Protein 7RM7 (pdb70)

Foldseek 3Di:
DDPDDDDPDDDDDDQFDQKAFQVLVLQLLQLLLVLLVVCLQVLLCQAPPPHNPSPLSVQQNVLSVQLNVQLVVDTDRANLVSLVSSLVSNCVPRDDPLSNLVSQLSVQLSVLCNPGRIDWLQNNLVSLVSSLVRSVVVDPDDFALELSQLSNQLSVQSNVVSVPDRTNLVSLVRSLVRSVVSQVCSCVRPVVCVVVVHTYSSSVSVSSSSVSSNCSSSVHHD

InterPro domains:
  IPR004007 DhaL domain [PF02734] (35-199)
  IPR004007 DhaL domain [PS51480] (8-200)
  IPR004007 DhaL domain [SM01120] (35-200)
  IPR019986 Protein YloV-like [TIGR03599] (10-548)
  IPR033470 Fatty acid kinase subunit A-like, C-terminal [PF13684] (334-548)
  IPR033470 Fatty acid kinase subunit A-like, C-terminal [SM01121] (236-548)
  IPR036117 DhaL domain superfamily [G3DSA:1.25.40.340] (3-204)
  IPR036117 DhaL domain superfamily [SSF101473] (3-201)
  IPR048394 Fatty acid kinase subunit A-like, middle domain [PF21645] (237-315)
  IPR050270 DegV domain-containing [PTHR33434] (2-548)

Solvent-accessible surface area: 10662 Å² total; per-residue (Å²): 154,174,140,152,144,95,81,78,140,118,120,197,75,110,111,87,36,34,132,0,58,0,94,27,2,0,25,0,0,25,12,0,1,53,23,0,46,96,39,9,121,83,0,20,84,27,11,21,80,82,87,99,84,42,41,7,0,58,21,0,29,74,0,0,40,28,0,52,94,64,0,75,123,74,89,38,147,44,0,0,84,0,0,97,28,0,14,120,2,0,65,152,17,34,131,36,99,13,0,68,23,0,1,27,9,4,104,5,2,4,128,48,0,66,104,56,41,66,4,73,5,99,33,0,1,75,0,10,77,25,1,12,93,25,0,49,166,49,40,186,177,56,54,59,0,16,7,3,5,0,2,75,57,2,3,91,9,0,56,98,50,2,116,121,9,109,21,0,6,76,0,0,67,62,0,24,80,67,0,50,91,8,4,112,65,0,22,93,91,17,65,43,1,124,139,87,63,28,37,9,5,6,0,50,0,0,3,2,0,6,63,0,0,23,70,3,4,60,67,75,133,63

CATH classification: 1.25.40.340

B-factor: mean 16.34, std 15.44, range [6.56, 149.8]

Organism: Staphylococcus aureus (strain NCTC 8325 / PS 47) (NCBI:txid93061)

Nearest PDB structures (foldseek):
  7snb-assembly1_A  TM=1.004E+00  e=1.177E-32  Staphylococcus aureus
  8vip-assembly1_A  TM=1.004E+00  e=2.663E-30  Staphylococcus aureus subsp. aureus NCTC 8325
  7w7h-assembly1_B  TM=9.693E-01  e=3.334E-20  Streptococcus suis 05ZYH33
  7w7h-assembly1_A  TM=9.676E-01  e=4.693E-20  Streptococcus suis 05ZYH33
  7ed9-assembly2_B  TM=9.727E-01  e=8.617E-16  Thermus thermophilus HB8

Radius of gyration: 17.57 Å; Cα contacts (8 Å, |Δi|>4): 483; chains: 1; bounding box: 51×31×60 Å

Structure (mmCIF, N/CA/C/O backbone):
data_7RM7
#
_entry.id   7RM7
#
_cell.length_a   42.665
_cell.length_b   57.399
_cell.length_c   81.195
_cell.angle_alpha   90.000
_cell.angle_beta   90.000
_cell.angle_gamma   90.000
#
_symmetry.space_group_name_H-M   'P 21 21 21'
#
loop_
_entity.id
_entity.type
_entity.pdbx_description
1 polymer 'Fatty Acid Kinase A'
2 non-polymer GLYCEROL
3 non-polymer "ADENOSINE-5'-DIPHOSPHATE"
4 non-polymer 'MAGNESIUM ION'
5 water water
#
loop_
_atom_site.group_PDB
_atom_site.id
_atom_site.type_symbol
_atom_site.label_atom_id
_atom_site.label_alt_id
_atom_site.label_comp_id
_atom_site.label_asym_id
_atom_site.label_entity_id
_atom_site.label_seq_id
_atom_site.pdbx_PDB_ins_code
_atom_site.Cartn_x
_atom_site.Cartn_y
_atom_site.Cartn_z
_atom_site.occupancy
_atom_site.B_iso_or_equiv
_atom_site.auth_seq_id
_atom_site.auth_comp_id
_atom_site.auth_asym_id
_atom_site.auth_atom_id
_atom_site.pdbx_PDB_model_num
ATOM 1 N N . HIS A 1 6 ? 47.013 11.172 -36.841 1.000 81.024 -14 HIS A N 1
ATOM 2 C CA . HIS A 1 6 ? 46.048 10.594 -35.861 1.000 66.285 -14 HIS A CA 1
ATOM 3 C C . HIS A 1 6 ? 45.799 9.128 -36.220 1.000 57.059 -14 HIS A C 1
ATOM 4 O O . HIS A 1 6 ? 46.442 8.231 -35.657 1.000 41.636 -14 HIS A O 1
ATOM 10 N N . HIS A 1 7 ? 44.924 8.918 -37.212 1.000 44.122 -13 HIS A N 1
ATOM 11 C CA . HIS A 1 7 ? 44.260 7.648 -37.466 1.000 37.848 -13 HIS A CA 1
ATOM 12 C C . HIS A 1 7 ? 44.121 7.419 -38.979 1.000 36.183 -13 HIS A C 1
ATOM 13 O O . HIS A 1 7 ? 44.325 8.342 -39.768 1.000 29.740 -13 HIS A O 1
ATOM 28 N N . HIS A 1 8 ? 43.741 6.181 -39.393 1.000 28.380 -12 HIS A N 1
ATOM 29 C CA . HIS A 1 8 ? 43.155 5.931 -40.703 1.000 28.551 -12 HIS A CA 1
ATOM 30 C C . HIS A 1 8 ? 41.897 6.799 -40.906 1.000 33.634 -12 HIS A C 1
ATOM 31 O O . HIS A 1 8 ? 41.000 6.811 -40.044 1.000 29.772 -12 HIS A O 1
ATOM 46 N N . HIS A 1 9 ? 41.811 7.505 -42.040 1.000 34.322 -11 HIS A N 1
ATOM 47 C CA . HIS A 1 9 ? 40.578 8.161 -42.446 1.000 34.079 -11 HIS A CA 1
ATOM 48 C C . HIS A 1 9 ? 39.539 7.126 -42.891 1.000 50.912 -11 HIS A C 1
ATOM 49 O O . HIS A 1 9 ? 39.727 6.467 -43.918 1.000 42.341 -11 HIS A O 1
ATOM 64 N N . HIS A 1 10 ? 38.418 7.044 -42.152 1.000 32.191 -10 HIS A N 1
ATOM 65 C CA . HIS A 1 10 ? 37.402 6.013 -42.405 1.000 35.599 -10 HIS A CA 1
ATOM 66 C C . HIS A 1 10 ? 36.444 6.447 -43.505 1.000 38.873 -10 HIS A C 1
ATOM 67 O O . HIS A 1 10 ? 35.935 7.583 -43.505 1.000 42.027 -10 HIS A O 1
ATOM 82 N N . SER A 1 11 ? 36.159 5.514 -44.430 1.000 34.256 -9 SER A N 1
ATOM 83 C CA . SER A 1 11 ? 35.338 5.833 -45.596 1.000 29.877 -9 SER A CA 1
ATOM 84 C C . SER A 1 11 ? 34.496 4.635 -46.028 1.000 31.148 -9 SER A C 1
ATOM 85 O O . SER A 1 11 ? 33.821 4.667 -47.045 1.000 36.881 -9 SER A O 1
ATOM 93 N N . SER A 1 12 ? 34.506 3.564 -45.246 1.000 26.611 -8 SER A N 1
ATOM 94 C CA . SER A 1 12 ? 33.790 2.355 -45.632 1.000 28.333 -8 SER A CA 1
ATOM 95 C C . SER A 1 12 ? 32.299 2.605 -45.731 1.000 37.310 -8 SER A C 1
ATOM 96 O O . SER A 1 12 ? 31.747 3.256 -44.841 1.000 35.412 -8 SER A O 1
ATOM 104 N N . GLY A 1 13 ? 31.680 2.038 -46.786 1.000 37.274 -7 GLY A N 1
ATOM 105 C CA . GLY A 1 13 ? 30.248 2.122 -46.974 1.000 39.009 -7 GLY A CA 1
ATOM 106 C C . GLY A 1 13 ? 29.482 1.118 -46.109 1.000 40.809 -7 GLY A C 1
ATOM 107 O O . GLY A 1 13 ? 28.235 1.120 -46.165 1.000 52.235 -7 GLY A O 1
ATOM 111 N N . LEU A 1 14 ? 30.194 0.236 -45.360 1.000 33.488 -6 LEU A N 1
ATOM 112 C CA . LEU A 1 14 ? 29.465 -0.735 -44.552 1.000 25.174 -6 LEU A CA 1
ATOM 113 C C . LEU A 1 14 ? 28.987 -0.102 -43.252 1.000 26.532 -6 LEU A C 1
ATOM 114 O O . LEU A 1 14 ? 29.699 0.681 -42.634 1.000 32.864 -6 LEU A O 1
ATOM 130 N N . VAL A 1 15 ? 27.797 -0.536 -42.816 1.000 27.274 -5 VAL A N 1
ATOM 131 C CA . VAL A 1 15 ? 27.154 -0.088 -41.606 1.000 28.035 -5 VAL A CA 1
ATOM 132 C C . VAL A 1 15 ? 27.374 -1.143 -40.522 1.000 38.262 -5 VAL A C 1
ATOM 133 O O . VAL A 1 15 ? 27.129 -2.326 -40.781 1.000 30.610 -5 VAL A O 1
ATOM 146 N N . PRO A 1 16 ? 27.806 -0.780 -39.288 1.000 29.425 -4 PRO A N 1
ATOM 147 C CA . PRO A 1 16 ? 28.017 -1.804 -38.252 1.000 35.934 -4 PRO A CA 1
ATOM 148 C C . PRO A 1 16 ? 26.813 -2.719 -38.005 1.000 40.665 -4 PRO A C 1
ATOM 149 O O . PRO A 1 16 ? 25.699 -2.265 -38.186 1.000 31.895 -4 PRO A O 1
ATOM 160 N N . ARG A 1 17 ? 27.066 -3.988 -37.615 1.000 39.886 -3 ARG A N 1
ATOM 161 C CA . ARG A 1 17 ? 26.053 -5.011 -37.411 1.000 42.427 -3 ARG A CA 1
ATOM 162 C C . ARG A 1 17 ? 25.677 -5.095 -35.931 1.000 44.083 -3 ARG A C 1
ATOM 163 O O . ARG A 1 17 ? 26.185 -4.336 -35.091 1.000 44.353 -3 ARG A O 1
ATOM 184 N N . GLY A 1 18 ? 24.750 -6.026 -35.637 1.000 36.479 -2 GLY A N 1
ATOM 185 C CA . GLY A 1 18 ? 24.311 -6.283 -34.275 1.000 65.571 -2 GLY A CA 1
ATOM 186 C C . GLY A 1 18 ? 22.936 -5.737 -33.910 1.000 86.575 -2 GLY A C 1
ATOM 187 O O . GLY A 1 18 ? 22.516 -4.660 -34.346 1.000 80.104 -2 GLY A O 1
ATOM 191 N N . SER A 1 19 ? 22.289 -6.491 -33.014 1.000 92.330 -1 SER A N 1
ATOM 192 C CA . SER A 1 19 ? 20.912 -6.243 -32.642 1.000 64.344 -1 SER A CA 1
ATOM 193 C C . SER A 1 19 ? 20.728 -5.782 -31.205 1.000 90.825 -1 SER A C 1
ATOM 194 O O . SER A 1 19 ? 19.600 -5.446 -30.928 1.000 26.286 -1 SER A O 1
ATOM 202 N N . HIS A 1 20 ? 21.682 -6.022 -30.300 1.000 61.476 0 HIS A N 1
ATOM 203 C CA . HIS A 1 20 ? 21.409 -5.790 -28.886 1.000 89.495 0 HIS A CA 1
ATOM 204 C C . HIS A 1 20 ? 21.842 -4.351 -28.568 1.000 84.727 0 HIS A C 1
ATOM 205 O O . HIS A 1 20 ? 22.739 -4.182 -27.729 1.000 112.650 0 HIS A O 1
ATOM 220 N N . MET A 1 21 ? 21.211 -3.320 -29.247 1.000 112.560 1 MET A N 1
ATOM 221 C CA . MET A 1 21 ? 21.455 -1.906 -28.903 1.000 97.924 1 MET A CA 1
ATOM 222 C C . MET A 1 21 ? 20.186 -1.082 -29.094 1.000 29.863 1 MET A C 1
ATOM 223 O O . MET A 1 21 ? 19.366 -1.432 -29.934 1.000 28.973 1 MET A O 1
ATOM 237 N N . ILE A 1 22 ? 20.006 -0.016 -28.283 1.000 12.452 2 ILE A N 1
ATOM 238 C CA . ILE A 1 22 ? 18.837 0.812 -28.327 1.000 11.522 2 ILE A CA 1
ATOM 239 C C . ILE A 1 22 ? 19.318 2.238 -28.547 1.000 10.772 2 ILE A C 1
ATOM 240 O O . ILE A 1 22 ? 19.961 2.784 -27.690 1.000 12.671 2 ILE A O 1
ATOM 256 N N A SER A 1 23 ? 18.956 2.807 -29.703 0.530 11.150 3 SER A N 1
ATOM 257 N N B SER A 1 23 ? 18.977 2.878 -29.665 0.470 11.824 3 SER A N 1
ATOM 258 C CA A SER A 1 23 ? 19.274 4.200 -30.060 0.530 12.608 3 SER A CA 1
ATOM 259 C CA B SER A 1 23 ? 19.360 4.291 -29.804 0.470 12.098 3 SER A CA 1
ATOM 260 C C A SER A 1 23 ? 18.202 5.179 -29.590 0.530 10.601 3 SER A C 1
ATOM 261 C C B SER A 1 23 ? 18.183 5.254 -29.639 0.470 11.790 3 SER A C 1
ATOM 262 O O A SER A 1 23 ? 18.537 6.283 -29.161 0.530 13.653 3 SER A O 1
ATOM 263 O O B SER A 1 23 ? 18.405 6.452 -29.464 0.470 12.266 3 SER A O 1
ATOM 276 N N . LYS A 1 24 ? 16.938 4.765 -29.693 1.000 10.956 4 LYS A N 1
ATOM 277 C CA . LYS A 1 24 ? 15.784 5.601 -29.431 1.000 12.882 4 LYS A CA 1
ATOM 278 C C . LYS A 1 24 ? 14.781 4.805 -28.585 1.000 10.172 4 LYS A C 1
ATOM 279 O O . LYS A 1 24 ? 14.577 3.626 -28.822 1.000 10.925 4 LYS A O 1
ATOM 298 N N . ILE A 1 25 ? 14.133 5.516 -27.683 1.000 9.236 5 ILE A N 1
ATOM 299 C CA . ILE A 1 25 ? 13.086 4.986 -26.801 1.000 8.636 5 ILE A CA 1
ATOM 300 C C . ILE A 1 25 ? 11.773 5.655 -27.129 1.000 7.943 5 ILE A C 1
ATOM 301 O O . ILE A 1 25 ? 11.623 6.828 -26.878 1.000 9.000 5 ILE A O 1
ATOM 317 N N . ASN A 1 26 ? 10.845 4.864 -27.703 1.000 7.870 6 ASN A N 1
ATOM 318 C CA . ASN A 1 26 ? 9.500 5.367 -27.959 1.000 9.346 6 ASN A CA 1
ATOM 319 C C . ASN A 1 26 ? 8.600 5.121 -26.742 1.000 9.994 6 ASN A C 1
ATOM 320 O O . ASN A 1 26 ? 9.058 4.629 -25.670 1.000 8.988 6 ASN A O 1
ATOM 331 N N . GLY A 1 27 ? 7.331 5.473 -26.885 1.000 9.026 7 GLY A N 1
ATOM 332 C CA . GLY A 1 27 ? 6.432 5.371 -25.754 1.000 7.859 7 GLY A CA 1
ATOM 333 C C . GLY A 1 27 ? 6.212 3.951 -25.326 1.000 9.983 7 GLY A C 1
ATOM 334 O O . GLY A 1 27 ? 5.970 3.694 -24.092 1.000 10.441 7 GLY A O 1
ATOM 338 N N . LYS A 1 28 ? 6.229 2.955 -26.245 1.000 8.227 8 LYS A N 1
ATOM 339 C CA . LYS A 1 28 ? 6.023 1.581 -25.806 1.000 7.744 8 LYS A CA 1
ATOM 340 C C . LYS A 1 28 ? 7.267 1.020 -25.112 1.000 8.243 8 LYS A C 1
ATOM 341 O O . LYS A 1 28 ? 7.115 0.244 -24.110 1.000 8.497 8 LYS A O 1
ATOM 360 N N . LEU A 1 29 ? 8.459 1.413 -25.529 1.000 9.643 9 LEU A N 1
ATOM 361 C CA . LEU A 1 29 ? 9.641 0.953 -24.763 1.000 8.690 9 LEU A CA 1
ATOM 362 C C . LEU A 1 29 ? 9.609 1.634 -23.388 1.000 15.777 9 LEU A C 1
ATOM 363 O O . LEU A 1 29 ? 9.962 0.899 -22.372 1.000 9.037 9 LEU A O 1
ATOM 379 N N . PHE A 1 30 ? 9.279 2.902 -23.299 1.000 13.440 10 PHE A N 1
ATOM 380 C CA . PHE A 1 30 ? 9.201 3.488 -21.946 1.000 10.118 10 PHE A CA 1
ATOM 381 C C . PHE A 1 30 ? 8.118 2.764 -21.127 1.000 7.850 10 PHE A C 1
ATOM 382 O O . PHE A 1 30 ? 8.365 2.490 -19.901 1.000 8.675 10 PHE A O 1
ATOM 399 N N . ALA A 1 31 ? 6.955 2.471 -21.680 1.000 7.529 11 ALA A N 1
ATOM 400 C CA . ALA A 1 31 ? 5.955 1.712 -20.970 1.000 6.863 11 ALA A CA 1
ATOM 401 C C . ALA A 1 31 ? 6.539 0.396 -20.478 1.000 8.082 11 ALA A C 1
ATOM 402 O O . ALA A 1 31 ? 6.286 -0.012 -19.308 1.000 8.103 11 ALA A O 1
ATOM 409 N N . ASP A 1 32 ? 7.290 -0.320 -21.331 1.000 7.965 12 ASP A N 1
ATOM 410 C CA . ASP A 1 32 ? 7.859 -1.576 -20.906 1.000 8.403 12 ASP A CA 1
ATOM 411 C C . ASP A 1 32 ? 8.865 -1.362 -19.725 1.000 11.058 12 ASP A C 1
ATOM 412 O O . ASP A 1 32 ? 8.888 -2.192 -18.788 1.000 7.554 12 ASP A O 1
ATOM 421 N N . MET A 1 33 ? 9.648 -0.313 -19.808 1.000 12.717 13 MET A N 1
ATOM 422 C CA . MET A 1 33 ? 10.528 0.016 -18.670 1.000 13.067 13 MET A CA 1
ATOM 423 C C . MET A 1 33 ? 9.736 0.215 -17.382 1.000 12.831 13 MET A C 1
ATOM 424 O O . MET A 1 33 ? 10.121 -0.316 -16.295 1.000 9.372 13 MET A O 1
ATOM 438 N N . ILE A 1 34 ? 8.651 0.969 -17.457 1.000 10.398 14 ILE A N 1
ATOM 439 C CA . ILE A 1 34 ? 7.782 1.205 -16.285 1.000 9.198 14 ILE A CA 1
ATOM 440 C C . ILE A 1 34 ? 7.234 -0.112 -15.771 1.000 8.075 14 ILE A C 1
ATOM 441 O O . ILE A 1 34 ? 7.220 -0.347 -14.532 1.000 8.370 14 ILE A O 1
ATOM 457 N N . ILE A 1 35 ? 6.716 -0.928 -16.671 1.000 7.404 15 ILE A N 1
ATOM 458 C CA . ILE A 1 35 ? 6.079 -2.171 -16.259 1.000 7.808 15 ILE A CA 1
ATOM 459 C C . ILE A 1 35 ? 7.067 -3.128 -15.605 1.000 7.548 15 ILE A C 1
ATOM 460 O O . ILE A 1 35 ? 6.799 -3.708 -14.537 1.000 8.145 15 ILE A O 1
ATOM 476 N N . GLN A 1 36 ? 8.221 -3.301 -16.228 1.000 7.512 16 GLN A N 1
ATOM 477 C CA . GLN A 1 36 ? 9.233 -4.192 -15.679 1.000 8.387 16 GLN A CA 1
ATOM 478 C C . GLN A 1 36 ? 9.868 -3.622 -14.393 1.000 7.907 16 GLN A C 1
ATOM 479 O O . GLN A 1 36 ? 10.167 -4.372 -13.454 1.000 8.293 16 GLN A O 1
ATOM 493 N N . GLY A 1 37 ? 10.092 -2.334 -14.346 1.000 7.411 17 GLY A N 1
ATOM 494 C CA . GLY A 1 37 ? 10.522 -1.693 -13.119 1.000 7.711 17 GLY A CA 1
ATOM 495 C C . GLY A 1 37 ? 9.538 -1.900 -11.990 1.000 7.383 17 GLY A C 1
ATOM 496 O O . GLY A 1 37 ? 9.938 -2.183 -10.849 1.000 7.888 17 GLY A O 1
ATOM 500 N N . ALA A 1 38 ? 8.254 -1.703 -12.298 1.000 7.587 18 ALA A N 1
ATOM 501 C CA . ALA A 1 38 ? 7.226 -1.936 -11.304 1.000 8.012 18 ALA A CA 1
ATOM 502 C C . ALA A 1 38 ? 7.238 -3.375 -10.804 1.000 7.738 18 ALA A C 1
ATOM 503 O O . ALA A 1 38 ? 7.102 -3.636 -9.595 1.000 8.476 18 ALA A O 1
ATOM 510 N N . GLN A 1 39 ? 7.356 -4.335 -11.725 1.000 8.457 19 GLN A N 1
ATOM 511 C CA . GLN A 1 39 ? 7.297 -5.727 -11.332 1.000 8.917 19 GLN A CA 1
ATOM 512 C C . GLN A 1 39 ? 8.501 -6.108 -10.471 1.000 8.877 19 GLN A C 1
ATOM 513 O O . GLN A 1 39 ? 8.367 -6.806 -9.486 1.000 9.232 19 GLN A O 1
ATOM 527 N N . ASN A 1 40 ? 9.682 -5.582 -10.861 1.000 8.579 20 ASN A N 1
ATOM 528 C CA . ASN A 1 40 ? 10.885 -5.898 -10.079 1.000 9.095 20 ASN A CA 1
ATOM 529 C C . ASN A 1 40 ? 10.781 -5.331 -8.651 1.000 9.064 20 ASN A C 1
ATOM 530 O O . ASN A 1 40 ? 11.145 -5.963 -7.662 1.000 9.850 20 ASN A O 1
ATOM 541 N N . LEU A 1 41 ? 10.247 -4.103 -8.530 1.000 8.139 21 LEU A N 1
ATOM 542 C CA . LEU A 1 41 ? 10.000 -3.505 -7.223 1.000 8.128 21 LEU A CA 1
ATOM 543 C C . LEU A 1 41 ? 9.004 -4.339 -6.436 1.000 8.218 21 LEU A C 1
ATOM 544 O O . LEU A 1 41 ? 9.238 -4.624 -5.258 1.000 9.463 21 LEU A O 1
ATOM 560 N N A SER A 1 42 ? 7.910 -4.747 -7.052 0.650 9.066 22 SER A N 1
ATOM 561 N N B SER A 1 42 ? 7.845 -4.642 -7.022 0.350 10.430 22 SER A N 1
ATOM 562 C CA A SER A 1 42 ? 6.895 -5.508 -6.342 0.650 9.818 22 SER A CA 1
ATOM 563 C CA B SER A 1 42 ? 6.866 -5.523 -6.396 0.350 11.267 22 SER A CA 1
ATOM 564 C C A SER A 1 42 ? 7.465 -6.825 -5.805 0.650 9.597 22 SER A C 1
ATOM 565 C C B SER A 1 42 ? 7.550 -6.743 -5.778 0.350 11.562 22 SER A C 1
ATOM 566 O O A SER A 1 42 ? 7.201 -7.269 -4.681 0.650 10.329 22 SER A O 1
ATOM 567 O O B SER A 1 42 ? 7.425 -7.025 -4.588 0.350 11.256 22 SER A O 1
ATOM 582 N N . AS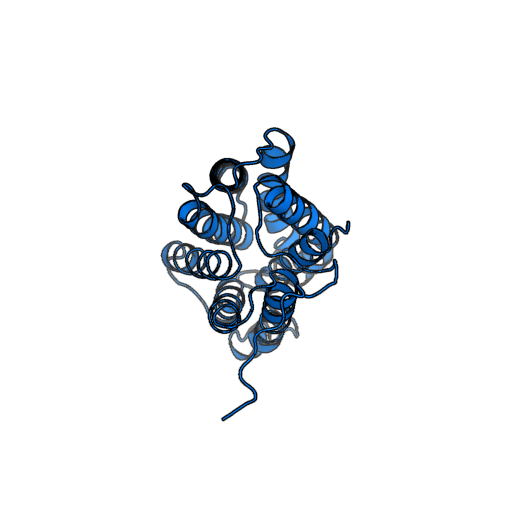N A 1 43 ? 8.344 -7.446 -6.593 1.000 10.186 23 ASN A N 1
ATOM 583 C CA . ASN A 1 43 ? 8.987 -8.687 -6.169 1.000 11.315 23 ASN A CA 1
ATOM 584 C C . ASN A 1 43 ? 9.945 -8.496 -5.008 1.000 11.989 23 ASN A C 1
ATOM 585 O O . ASN A 1 43 ? 10.186 -9.456 -4.279 1.000 15.868 23 ASN A O 1
ATOM 596 N N . ASN A 1 44 ? 10.400 -7.285 -4.770 1.000 10.134 24 ASN A N 1
ATOM 597 C CA . ASN A 1 44 ? 11.351 -6.955 -3.719 1.000 10.449 24 ASN A CA 1
ATOM 598 C C . ASN A 1 44 ? 10.729 -6.132 -2.600 1.000 9.936 24 ASN A C 1
ATOM 599 O O . ASN A 1 44 ? 11.446 -5.690 -1.706 1.000 10.982 24 ASN A O 1
ATOM 610 N N . ALA A 1 45 ? 9.402 -5.966 -2.582 1.000 9.669 25 ALA A N 1
ATOM 611 C CA . ALA A 1 45 ? 8.802 -5.026 -1.648 1.000 10.644 25 ALA A CA 1
ATOM 612 C C . ALA A 1 45 ? 9.012 -5.489 -0.214 1.000 9.846 25 ALA A C 1
ATOM 613 O O . ALA A 1 45 ? 9.181 -4.658 0.646 1.000 10.195 25 ALA A O 1
ATOM 620 N N . ASP A 1 46 ? 8.862 -6.769 0.053 1.000 10.764 26 ASP A N 1
ATOM 621 C CA . ASP A 1 46 ? 9.004 -7.207 1.448 1.000 11.042 26 ASP A CA 1
ATOM 622 C C . ASP A 1 46 ? 10.413 -6.970 1.987 1.000 10.358 26 ASP A C 1
ATOM 623 O O . ASP A 1 46 ? 10.616 -6.581 3.138 1.000 11.137 26 ASP A O 1
ATOM 632 N N . LEU A 1 47 ? 11.389 -7.221 1.142 1.000 10.072 27 LEU A N 1
ATOM 633 C CA . LEU A 1 47 ? 12.750 -6.898 1.533 1.000 11.506 27 LEU A CA 1
ATOM 634 C C . LEU A 1 47 ? 12.925 -5.401 1.794 1.000 10.683 27 LEU A C 1
ATOM 635 O O . LEU A 1 47 ? 13.530 -5.003 2.820 1.000 11.599 27 LEU A O 1
ATOM 651 N N . VAL A 1 48 ? 12.459 -4.584 0.846 1.000 9.402 28 VAL A N 1
ATOM 652 C CA . VAL A 1 48 ? 12.652 -3.160 1.021 1.000 9.886 28 VAL A CA 1
ATOM 653 C C . VAL A 1 48 ? 11.922 -2.663 2.271 1.000 10.013 28 VAL A C 1
ATOM 654 O O . VAL A 1 48 ? 12.435 -1.805 3.004 1.000 10.754 28 VAL A O 1
ATOM 667 N N . ASP A 1 49 ? 10.742 -3.209 2.597 1.000 10.034 29 ASP A N 1
ATOM 668 C CA . ASP A 1 49 ? 10.066 -2.894 3.852 1.000 10.721 29 ASP A CA 1
ATOM 669 C C . ASP A 1 49 ? 10.939 -3.193 5.069 1.000 9.942 29 ASP A C 1
ATOM 670 O O . ASP A 1 49 ? 11.045 -2.396 5.986 1.000 11.098 29 ASP A O 1
ATOM 679 N N . SER A 1 50 ? 11.560 -4.370 5.041 1.000 10.292 30 SER A N 1
ATOM 680 C CA . SER A 1 50 ? 12.297 -4.814 6.229 1.000 11.053 30 SER A CA 1
ATOM 681 C C . SER A 1 50 ? 13.557 -3.961 6.466 1.000 9.702 30 SER A C 1
ATOM 682 O O . SER A 1 50 ? 14.033 -3.880 7.611 1.000 10.869 30 SER A O 1
ATOM 690 N N . LEU A 1 51 ? 14.114 -3.355 5.413 1.000 8.763 31 LEU A N 1
ATOM 691 C CA . LEU A 1 51 ? 15.291 -2.515 5.501 1.000 8.524 31 LEU A CA 1
ATOM 692 C C . LEU A 1 51 ? 14.968 -1.171 6.139 1.000 8.847 31 LEU A C 1
ATOM 693 O O . LEU A 1 51 ? 15.894 -0.468 6.534 1.000 7.756 31 LEU A O 1
ATOM 709 N N . ASN A 1 52 ? 13.712 -0.774 6.192 1.000 8.823 32 ASN A N 1
ATOM 710 C CA . ASN A 1 52 ? 13.376 0.596 6.550 1.000 9.074 32 ASN A CA 1
ATOM 711 C C . ASN A 1 52 ? 13.777 0.884 7.985 1.000 9.343 32 ASN A C 1
ATOM 712 O O . ASN A 1 52 ? 13.305 0.206 8.929 1.000 10.047 32 ASN A O 1
ATOM 723 N N . VAL A 1 53 ? 14.587 1.907 8.187 1.000 10.314 33 VAL A N 1
ATOM 724 C CA . VAL A 1 53 ? 14.933 2.394 9.535 1.000 13.624 33 VAL A CA 1
ATOM 725 C C . VAL A 1 53 ? 14.800 3.898 9.626 1.000 13.740 33 VAL A C 1
ATOM 726 O O . VAL A 1 53 ? 14.658 4.403 10.791 1.000 15.362 33 VAL A O 1
ATOM 739 N N . TYR A 1 54 ? 14.804 4.669 8.520 1.000 10.426 34 TYR A N 1
ATOM 740 C CA . TYR A 1 54 ? 14.817 6.134 8.565 1.000 8.605 34 TYR A CA 1
ATOM 741 C C . TYR A 1 54 ? 13.624 6.653 7.781 1.000 8.875 34 TYR A C 1
ATOM 742 O O . TYR A 1 54 ? 13.389 6.182 6.637 1.000 9.909 34 TYR A O 1
ATOM 760 N N . PRO A 1 55 ? 12.893 7.654 8.275 1.000 8.278 35 PRO A N 1
ATOM 761 C CA . PRO A 1 55 ? 13.120 8.294 9.566 1.000 8.846 35 PRO A CA 1
ATOM 762 C C . PRO A 1 55 ? 12.656 7.465 10.757 1.000 9.009 35 PRO A C 1
ATOM 763 O O . PRO A 1 55 ? 13.041 7.821 11.886 1.000 12.062 35 PRO A O 1
ATOM 774 N N A VAL A 1 56 ? 11.728 6.522 10.553 0.510 9.944 36 VAL A N 1
ATOM 775 N N B VAL A 1 56 ? 11.833 6.458 10.526 0.490 9.001 36 VAL A N 1
ATOM 776 C CA A VAL A 1 56 ? 11.185 5.607 11.549 0.510 9.869 36 VAL A CA 1
ATOM 777 C CA B VAL A 1 56 ? 11.339 5.568 11.547 0.490 9.168 36 VAL A CA 1
ATOM 778 C C A VAL A 1 56 ? 11.280 4.203 10.971 0.510 10.575 36 VAL A C 1
ATOM 779 C C B VAL A 1 56 ? 11.286 4.182 10.965 0.490 10.307 36 VAL A C 1
ATOM 780 O O A VAL A 1 56 ? 11.062 4.019 9.760 0.510 10.305 36 VAL A O 1
ATOM 781 O O B VAL A 1 56 ? 10.976 4.013 9.761 0.490 9.716 36 VAL A O 1
ATOM 806 N N . PRO A 1 57 ? 11.531 3.158 11.790 1.000 10.669 37 PRO A N 1
ATOM 807 C CA . PRO A 1 57 ? 11.530 1.755 11.306 1.000 12.960 37 PRO A CA 1
ATOM 808 C C . PRO A 1 57 ? 10.166 1.144 11.293 1.000 10.606 37 PRO A C 1
ATOM 809 O O . PRO A 1 57 ? 9.847 0.232 12.044 1.000 10.988 37 PRO A O 1
ATOM 820 N N . ASP A 1 58 ? 9.276 1.695 10.418 1.000 11.634 38 ASP A N 1
ATOM 821 C CA . ASP A 1 58 ? 7.873 1.354 10.371 1.000 12.344 38 ASP A CA 1
ATOM 822 C C . ASP A 1 58 ? 7.469 0.340 9.295 1.000 12.190 38 ASP A C 1
ATOM 823 O O . ASP A 1 58 ? 6.254 0.153 9.069 1.000 11.934 38 ASP A O 1
ATOM 832 N N . GLY A 1 59 ? 8.472 -0.320 8.699 1.000 9.747 39 GLY A N 1
ATOM 833 C CA . GLY A 1 59 ? 8.222 -1.519 7.910 1.000 12.124 39 GLY A CA 1
ATOM 834 C C . GLY A 1 59 ? 7.466 -1.310 6.626 1.000 12.318 39 GLY A C 1
ATOM 835 O O . GLY A 1 59 ? 6.782 -2.240 6.215 1.000 13.761 39 GLY A O 1
ATOM 839 N N . ASP A 1 60 ? 7.614 -0.169 5.975 1.000 8.910 40 ASP A N 1
ATOM 840 C CA . ASP A 1 60 ? 6.696 0.152 4.887 1.000 9.597 40 ASP A CA 1
ATOM 841 C C . ASP A 1 60 ? 7.352 0.719 3.627 1.000 10.229 40 ASP A C 1
ATOM 842 O O . ASP A 1 60 ? 6.570 1.011 2.715 1.000 9.145 40 ASP A O 1
ATOM 851 N N . THR A 1 61 ? 8.683 0.836 3.527 1.000 11.811 41 THR A N 1
ATOM 852 C CA . THR A 1 61 ? 9.176 1.543 2.344 1.000 11.809 41 THR A CA 1
ATOM 853 C C . THR A 1 61 ? 8.792 0.784 1.077 1.000 8.611 41 THR A C 1
ATOM 854 O O . THR A 1 61 ? 8.431 1.384 0.051 1.000 9.027 41 THR A O 1
ATOM 865 N N . GLY A 1 62 ? 8.974 -0.514 1.102 1.000 9.178 42 GLY A N 1
ATOM 866 C CA . GLY A 1 62 ? 8.660 -1.287 -0.092 1.000 8.687 42 GLY A CA 1
ATOM 867 C C . GLY A 1 62 ? 7.199 -1.266 -0.491 1.000 8.784 42 GLY A C 1
ATOM 868 O O . GLY A 1 62 ? 6.874 -1.133 -1.663 1.000 9.712 42 GLY A O 1
ATOM 872 N N . THR A 1 63 ? 6.349 -1.390 0.514 1.000 9.538 43 THR A N 1
ATOM 873 C CA . THR A 1 63 ? 4.901 -1.281 0.288 1.000 10.348 43 THR A CA 1
ATOM 874 C C . THR A 1 63 ? 4.551 0.080 -0.282 1.000 8.716 43 THR A C 1
ATOM 875 O O . THR A 1 63 ? 3.773 0.195 -1.238 1.000 10.177 43 THR A O 1
ATOM 886 N N . ASN A 1 64 ? 5.089 1.126 0.317 1.000 8.425 44 ASN A N 1
ATOM 887 C CA . ASN A 1 64 ? 4.789 2.474 -0.134 1.000 8.223 44 ASN A CA 1
ATOM 888 C C . ASN A 1 64 ? 5.230 2.687 -1.571 1.000 8.429 44 ASN A C 1
ATOM 889 O O . ASN A 1 64 ? 4.507 3.243 -2.416 1.000 8.016 44 ASN A O 1
ATOM 900 N N . MET A 1 65 ? 6.483 2.303 -1.864 1.000 8.187 45 MET A N 1
ATOM 901 C CA . MET A 1 65 ? 7.002 2.484 -3.231 1.000 7.782 45 MET A CA 1
ATOM 902 C C . MET A 1 65 ? 6.232 1.618 -4.215 1.000 8.465 45 MET A C 1
ATOM 903 O O . MET A 1 65 ? 5.931 2.047 -5.334 1.000 9.035 45 MET A O 1
ATOM 917 N N . ASN A 1 66 ? 5.947 0.373 -3.826 1.000 7.985 46 ASN A N 1
ATOM 918 C CA . ASN A 1 66 ? 5.210 -0.529 -4.711 1.000 8.307 46 ASN A CA 1
ATOM 919 C C . ASN A 1 66 ? 3.830 -0.008 -5.014 1.000 8.267 46 ASN A C 1
ATOM 920 O O . ASN A 1 66 ? 3.429 -0.032 -6.169 1.000 8.848 46 ASN A O 1
ATOM 931 N N . LEU A 1 67 ? 3.099 0.481 -4.000 1.000 8.464 47 LEU A N 1
ATOM 932 C CA . LEU A 1 67 ? 1.781 1.005 -4.281 1.000 9.270 47 LEU A CA 1
ATOM 933 C C . LEU A 1 67 ? 1.831 2.223 -5.201 1.000 8.633 47 LEU A C 1
ATOM 934 O O . LEU A 1 67 ? 1.005 2.363 -6.086 1.000 9.612 47 LEU A O 1
ATOM 950 N N . THR A 1 68 ? 2.830 3.083 -4.974 1.000 8.182 48 THR A N 1
ATOM 951 C CA . THR A 1 68 ? 2.989 4.265 -5.805 1.000 8.181 48 THR A CA 1
ATOM 952 C C . THR A 1 68 ? 3.287 3.887 -7.238 1.000 7.897 48 THR A C 1
ATOM 953 O O . THR A 1 68 ? 2.641 4.329 -8.189 1.000 8.191 48 THR A O 1
ATOM 964 N N . MET A 1 69 ? 4.307 3.048 -7.418 1.000 7.966 49 MET A N 1
ATOM 965 C CA . MET A 1 69 ? 4.705 2.622 -8.753 1.000 8.205 49 MET A CA 1
ATOM 966 C C . MET A 1 69 ? 3.589 1.890 -9.458 1.000 8.808 49 MET A C 1
ATOM 967 O O . MET A 1 69 ? 3.421 2.015 -10.667 1.000 10.151 49 MET A O 1
ATOM 981 N N . THR A 1 70 ? 2.849 1.039 -8.715 1.000 8.875 50 THR A N 1
ATOM 982 C CA . THR A 1 70 ? 1.762 0.283 -9.290 1.000 10.035 50 THR A CA 1
ATOM 983 C C . THR A 1 70 ? 0.676 1.218 -9.794 1.000 9.004 50 THR A C 1
ATOM 984 O O . THR A 1 70 ? 0.096 0.957 -10.851 1.000 10.459 50 THR A O 1
ATOM 995 N N A SER A 1 71 ? 0.363 2.307 -9.089 0.580 9.449 51 SER A N 1
ATOM 996 N N B SER A 1 71 ? 0.418 2.357 -9.139 0.420 9.783 51 SER A N 1
ATOM 997 C CA A SER A 1 71 ? -0.572 3.295 -9.639 0.580 9.561 51 SER A CA 1
ATOM 998 C CA B SER A 1 71 ? -0.588 3.294 -9.646 0.420 11.812 51 SER A CA 1
ATOM 999 C C A SER A 1 71 ? -0.100 3.828 -10.967 0.580 9.030 51 SER A C 1
ATOM 1000 C C B SER A 1 71 ? -0.145 3.984 -10.919 0.420 9.723 51 SER A C 1
ATOM 1001 O O A SER A 1 71 ? -0.845 3.885 -11.924 0.580 8.114 51 SER A O 1
ATOM 1002 O O B SER A 1 71 ? -0.984 4.362 -11.739 0.420 9.723 51 SER A O 1
ATOM 1017 N N . GLY A 1 72 ? 1.176 4.214 -11.050 1.000 8.375 52 GLY A N 1
ATOM 1018 C CA . GLY A 1 72 ? 1.707 4.629 -12.348 1.000 8.287 52 GLY A CA 1
ATOM 1019 C C . GLY A 1 72 ? 1.604 3.562 -13.426 1.000 8.807 52 GLY A C 1
ATOM 1020 O O . GLY A 1 72 ? 1.219 3.853 -14.563 1.000 9.261 52 GLY A O 1
ATOM 1024 N N . ARG A 1 73 ? 1.975 2.340 -13.087 1.000 8.261 53 ARG A N 1
ATOM 1025 C CA . ARG A 1 73 ? 1.931 1.219 -14.034 1.000 9.098 53 ARG A CA 1
ATOM 1026 C C . ARG A 1 73 ? 0.529 0.996 -14.549 1.000 8.618 53 ARG A C 1
ATOM 1027 O O . ARG A 1 73 ? 0.334 0.738 -15.724 1.000 9.821 53 ARG A O 1
ATOM 1048 N N . GLU A 1 74 ? -0.469 1.006 -13.649 1.000 9.069 54 GLU A N 1
ATOM 1049 C CA . GLU A 1 74 ? -1.841 0.757 -14.026 1.000 11.040 54 GLU A CA 1
ATOM 1050 C C . GLU A 1 74 ? -2.320 1.802 -15.037 1.000 9.568 54 GLU A C 1
ATOM 1051 O O . GLU A 1 74 ? -2.990 1.489 -15.999 1.000 11.449 54 GLU A O 1
ATOM 1063 N N . GLU A 1 75 ? -1.986 3.076 -14.797 1.000 9.488 55 GLU A N 1
ATOM 1064 C CA . GLU A 1 75 ? -2.407 4.103 -15.720 1.000 9.667 55 GLU A CA 1
ATOM 1065 C C . GLU A 1 75 ? -1.778 3.852 -17.084 1.000 8.832 55 GLU A C 1
ATOM 1066 O O . GLU A 1 75 ? -2.424 3.991 -18.103 1.000 10.447 55 GLU A O 1
ATOM 1078 N N . VAL A 1 76 ? -0.498 3.530 -17.098 1.000 8.659 56 VAL A N 1
ATOM 1079 C CA . VAL A 1 76 ? 0.233 3.251 -18.329 1.000 8.576 56 VAL A CA 1
ATOM 1080 C C . VAL A 1 76 ? -0.391 2.103 -19.120 1.000 8.508 56 VAL A C 1
ATOM 1081 O O . VAL A 1 76 ? -0.626 2.193 -20.300 1.000 9.738 56 VAL A O 1
ATOM 1094 N N . GLU A 1 77 ? -0.642 1.004 -18.423 1.000 9.119 57 GLU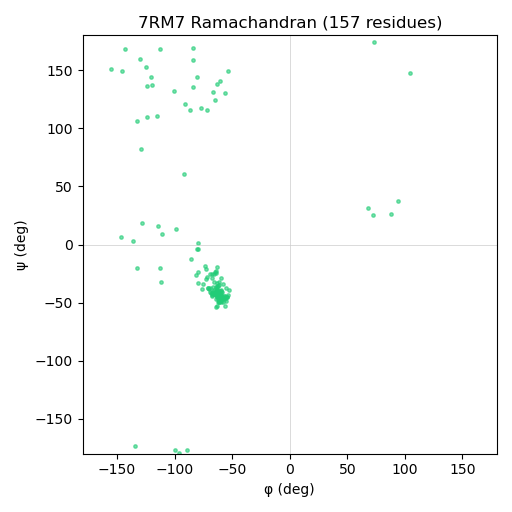 A N 1
ATOM 1095 C CA . GLU A 1 77 ? -1.120 -0.201 -19.107 1.000 11.012 57 GLU A CA 1
ATOM 1096 C C . GLU A 1 77 ? -2.509 0.008 -19.704 1.000 11.604 57 GLU A C 1
ATOM 1097 O O . GLU A 1 77 ? -2.833 -0.647 -20.699 1.000 15.756 57 GLU A O 1
ATOM 1109 N N . ASN A 1 78 ? -3.290 0.919 -19.146 1.000 11.115 58 ASN A N 1
ATOM 1110 C CA . ASN A 1 78 ? -4.610 1.246 -19.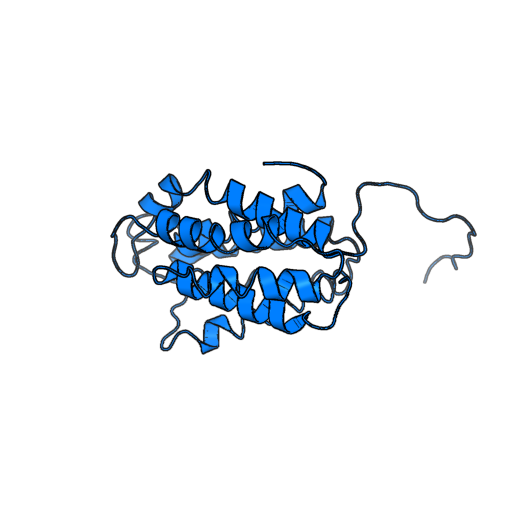645 1.000 13.730 58 ASN A CA 1
ATOM 1111 C C . ASN A 1 78 ? -4.593 2.304 -20.735 1.000 12.552 58 ASN A C 1
ATOM 1112 O O . ASN A 1 78 ? -5.636 2.569 -21.298 1.000 14.784 58 ASN A O 1
ATOM 1123 N N A ASN A 1 79 ? -3.438 2.950 -20.953 0.600 11.459 59 ASN A N 1
ATOM 1124 N N B ASN A 1 79 ? -3.452 2.911 -21.005 0.400 11.429 59 ASN A N 1
ATOM 1125 C CA A ASN A 1 79 ? -3.336 4.104 -21.845 0.600 10.078 59 ASN A CA 1
ATOM 1126 C CA B ASN A 1 79 ? -3.420 3.990 -21.971 0.400 11.837 59 ASN A CA 1
ATOM 1127 C C A ASN A 1 79 ? -1.999 4.157 -22.602 0.600 9.450 59 ASN A C 1
ATOM 1128 C C B ASN A 1 79 ? -1.999 4.064 -22.509 0.400 10.409 59 ASN A C 1
ATOM 1129 O O A ASN A 1 79 ? -1.278 5.168 -22.508 0.600 11.013 59 ASN A O 1
ATOM 1130 O O B ASN A 1 79 ? -1.198 4.888 -22.068 0.400 11.223 59 ASN A O 1
ATOM 1151 N N . LEU A 1 80 ? -1.678 3.120 -23.367 1.000 9.097 60 LEU A N 1
ATOM 1152 C CA . LEU A 1 80 ? -0.408 3.116 -24.031 1.000 8.766 60 LEU A CA 1
ATOM 1153 C C . LEU A 1 80 ? -0.403 4.088 -25.221 1.000 9.387 60 LEU A C 1
ATOM 1154 O O . LEU A 1 80 ? -1.440 4.414 -25.809 1.000 10.791 60 LEU A O 1
ATOM 1170 N N . SER A 1 81 ? 0.802 4.485 -25.619 1.000 9.591 61 SER A N 1
ATOM 1171 C CA . SER A 1 81 ? 1.014 5.353 -26.764 1.000 9.297 61 SER A CA 1
ATOM 1172 C C . SER A 1 81 ? 2.408 5.128 -27.325 1.000 8.824 61 SER A C 1
ATOM 1173 O O . SER A 1 81 ? 3.327 4.844 -26.567 1.000 9.860 61 SER A O 1
ATOM 1181 N N . LYS A 1 82 ? 2.578 5.343 -28.626 1.000 8.904 62 LYS A N 1
ATOM 1182 C CA . LYS A 1 82 ? 3.898 5.360 -29.223 1.000 9.301 62 LYS A CA 1
ATOM 1183 C C . LYS A 1 82 ? 4.652 6.614 -28.840 1.000 9.097 62 LYS A C 1
ATOM 1184 O O . LYS A 1 82 ? 5.872 6.652 -28.996 1.000 8.791 62 LYS A O 1
ATOM 1203 N N . ASN A 1 83 ? 3.920 7.680 -28.418 1.000 8.706 63 ASN A N 1
ATOM 1204 C CA . ASN A 1 83 ? 4.558 8.982 -28.154 1.000 8.396 63 ASN A CA 1
ATOM 1205 C C . ASN A 1 83 ? 5.075 8.983 -26.675 1.000 8.618 63 ASN A C 1
ATOM 1206 O O . ASN A 1 83 ? 4.265 8.909 -25.764 1.000 7.733 63 ASN A O 1
ATOM 1217 N N . ILE A 1 84 ? 6.384 9.063 -26.529 1.000 9.613 64 ILE A N 1
ATOM 1218 C CA . ILE A 1 84 ? 6.932 8.953 -25.189 1.000 9.902 64 ILE A CA 1
ATOM 1219 C C . ILE A 1 84 ? 6.472 10.099 -24.285 1.000 8.493 64 ILE A C 1
ATOM 1220 O O . ILE A 1 84 ? 6.255 9.878 -23.063 1.000 9.088 64 ILE A O 1
ATOM 1236 N N . GLY A 1 85 ? 6.324 11.307 -24.816 1.000 8.040 65 GLY A N 1
ATOM 1237 C CA . GLY A 1 85 ? 5.898 12.400 -23.985 1.000 8.187 65 GLY A CA 1
ATOM 1238 C C . GLY A 1 85 ? 4.497 12.205 -23.418 1.000 7.644 65 GLY A C 1
ATOM 1239 O O . GLY A 1 85 ? 4.234 12.477 -22.256 1.000 8.482 65 GLY A O 1
ATOM 1243 N N . GLU A 1 86 ? 3.593 11.737 -24.275 1.000 8.423 66 GLU A N 1
ATOM 1244 C CA . GLU A 1 86 ? 2.233 11.430 -23.841 1.000 8.572 66 GLU A CA 1
ATOM 1245 C C . GLU A 1 86 ? 2.217 10.287 -22.819 1.000 8.136 66 GLU A C 1
ATOM 1246 O O . GLU A 1 86 ? 1.523 10.358 -21.800 1.000 8.763 66 GLU A O 1
ATOM 1258 N N . LEU A 1 87 ? 3.012 9.241 -23.073 1.000 8.234 67 LEU A N 1
ATOM 1259 C CA . LEU A 1 87 ? 3.067 8.106 -22.139 1.000 8.042 67 LEU A CA 1
ATOM 1260 C C . LEU A 1 87 ? 3.618 8.591 -20.778 1.000 8.053 67 LEU A C 1
ATOM 1261 O O . LEU A 1 87 ? 3.111 8.197 -19.721 1.000 7.758 67 LEU A O 1
ATOM 1277 N N . GLY A 1 88 ? 4.602 9.474 -20.819 1.000 8.460 68 GLY A N 1
ATOM 1278 C CA . GLY A 1 88 ? 5.112 10.017 -19.591 1.000 8.669 68 GLY A CA 1
ATOM 1279 C C . GLY A 1 88 ? 4.079 10.826 -18.822 1.000 8.462 68 GLY A C 1
ATOM 1280 O O . GLY A 1 88 ? 4.074 10.797 -17.569 1.000 9.364 68 GLY A O 1
ATOM 1284 N N . LYS A 1 89 ? 3.220 11.589 -19.515 1.000 8.432 69 LYS A N 1
ATOM 1285 C CA . LYS A 1 89 ? 2.183 12.319 -18.802 1.000 9.030 69 LYS A CA 1
ATOM 1286 C C . LYS A 1 89 ? 1.262 11.349 -18.079 1.000 8.086 69 LYS A C 1
ATOM 1287 O O . LYS A 1 89 ? 0.855 11.599 -16.943 1.000 8.950 69 LYS A O 1
ATOM 1306 N N . THR A 1 90 ? 0.929 10.249 -18.743 1.000 7.803 70 THR A N 1
ATOM 1307 C CA . THR A 1 90 ? 0.095 9.209 -18.136 1.000 8.434 70 THR A CA 1
ATOM 1308 C C . THR A 1 90 ? 0.758 8.577 -16.916 1.000 9.177 70 THR A C 1
ATOM 1309 O O . THR A 1 90 ? 0.112 8.427 -15.847 1.000 8.399 70 THR A O 1
ATOM 1320 N N . PHE A 1 91 ? 2.021 8.223 -17.052 1.000 9.351 71 PHE A N 1
ATOM 1321 C CA . PHE A 1 91 ? 2.776 7.654 -15.931 1.000 8.302 71 PHE A CA 1
ATOM 1322 C C . PHE A 1 91 ? 2.837 8.609 -14.746 1.000 8.625 71 PHE A C 1
ATOM 1323 O O . PHE A 1 91 ? 2.555 8.217 -13.573 1.000 8.338 71 PHE A O 1
ATOM 1340 N N A SER A 1 92 ? 3.236 9.852 -15.033 0.640 9.739 72 SER A N 1
ATOM 1341 N N B SER A 1 92 ? 3.181 9.860 -15.017 0.360 10.795 72 SER A N 1
ATOM 1342 C CA A SER A 1 92 ? 3.349 10.898 -14.010 0.640 8.939 72 SER A CA 1
ATOM 1343 C CA B SER A 1 92 ? 3.393 10.744 -13.884 0.360 11.742 72 SER A CA 1
ATOM 1344 C C A SER A 1 92 ? 2.041 11.048 -13.215 0.640 8.243 72 SER A C 1
ATOM 1345 C C B SER A 1 92 ? 2.060 11.112 -13.210 0.360 10.303 72 SER A C 1
ATOM 1346 O O A SER A 1 92 ? 2.044 11.066 -11.980 0.640 8.379 72 SER A O 1
ATOM 1347 O O B SER A 1 92 ? 2.014 11.239 -11.999 0.360 10.963 72 SER A O 1
ATOM 1362 N N . LYS A 1 93 ? 0.955 11.162 -13.953 1.000 8.975 73 LYS A N 1
ATOM 1363 C CA . LYS A 1 93 ? -0.348 11.330 -13.332 1.000 10.013 73 LYS A CA 1
ATOM 1364 C C . LYS A 1 93 ? -0.648 10.169 -12.396 1.000 9.051 73 LYS A C 1
ATOM 1365 O O . LYS A 1 93 ? -1.116 10.347 -11.249 1.000 9.961 73 LYS A O 1
ATOM 1384 N N . GLY A 1 94 ? -0.382 8.936 -12.861 1.000 8.560 74 GLY A N 1
ATOM 1385 C CA . GLY A 1 94 ? -0.692 7.791 -12.021 1.000 8.786 74 GLY A CA 1
ATOM 1386 C C . GLY A 1 94 ? 0.164 7.773 -10.758 1.000 8.396 74 GLY A C 1
ATOM 1387 O O . GLY A 1 94 ? -0.321 7.462 -9.657 1.000 9.481 74 GLY A O 1
ATOM 1391 N N . LEU A 1 95 ? 1.440 8.107 -10.875 1.000 7.595 75 LEU A N 1
ATOM 1392 C CA . LEU A 1 95 ? 2.268 8.164 -9.665 1.000 7.748 75 LEU A CA 1
ATOM 1393 C C . LEU A 1 95 ? 1.788 9.212 -8.663 1.000 7.416 75 LEU A C 1
ATOM 1394 O O . LEU A 1 95 ? 1.747 8.992 -7.460 1.000 7.845 75 LEU A O 1
ATOM 1410 N N . LEU A 1 96 ? 1.467 10.415 -9.172 1.000 7.527 76 LEU A N 1
ATOM 1411 C CA . LEU A 1 96 ? 1.183 11.555 -8.319 1.000 7.488 76 LEU A CA 1
ATOM 1412 C C . LEU A 1 96 ? -0.149 11.400 -7.612 1.000 8.116 76 LEU A C 1
ATOM 1413 O O . LEU A 1 96 ? -0.355 11.941 -6.547 1.000 9.901 76 LEU A O 1
ATOM 1429 N N . MET A 1 97 ? -1.087 10.669 -8.199 1.000 8.280 77 MET A N 1
ATOM 1430 C CA . MET A 1 97 ? -2.385 10.428 -7.592 1.000 9.538 77 MET A CA 1
ATOM 1431 C C . MET A 1 97 ? -2.365 9.200 -6.732 1.000 10.880 77 MET A C 1
ATOM 1432 O O . MET A 1 97 ? -3.349 8.712 -6.131 1.000 16.604 77 MET A O 1
ATOM 1446 N N A GLY A 1 98 ? -1.176 8.491 -6.608 0.700 9.753 78 GLY A N 1
ATOM 1447 N N B GLY A 1 98 ? -1.774 9.498 -5.626 0.300 13.993 78 GLY A N 1
ATOM 1448 C CA A GLY A 1 98 ? -1.023 7.260 -5.832 0.700 10.855 78 GLY A CA 1
ATOM 1449 C CA B GLY A 1 98 ? -2.097 8.645 -4.511 0.300 11.163 78 GLY A CA 1
ATOM 1450 C C A GLY A 1 98 ? 0.177 7.261 -4.892 0.700 8.666 78 GLY A C 1
ATOM 1451 C C B GLY A 1 98 ? -0.769 8.223 -3.963 0.300 9.158 78 GLY A C 1
ATOM 1452 O O A GLY A 1 98 ? 0.525 6.247 -4.311 0.700 10.927 78 GLY A O 1
ATOM 1453 O O B GLY A 1 98 ? -0.667 7.279 -3.206 0.300 9.690 78 GLY A O 1
ATOM 1460 N N A ALA A 1 99 ? 0.780 8.425 -4.667 0.700 9.275 79 ALA A N 1
ATOM 1461 N N B ALA A 1 99 ? 0.271 8.984 -4.293 0.300 9.042 79 ALA A N 1
ATOM 1462 C CA A ALA A 1 99 ? 2.021 8.487 -3.912 0.700 9.362 79 ALA A CA 1
ATOM 1463 C CA B ALA A 1 99 ? 1.612 8.580 -3.868 0.300 9.275 79 ALA A CA 1
ATOM 1464 C C A ALA A 1 99 ? 1.688 8.282 -2.439 0.700 10.329 79 ALA A C 1
ATOM 1465 C C B ALA A 1 99 ? 1.754 8.456 -2.329 0.300 10.589 79 ALA A C 1
ATOM 1466 O O A ALA A 1 99 ? 0.772 8.855 -1.883 0.700 11.264 79 ALA A O 1
ATOM 1467 O O B ALA A 1 99 ? 1.308 9.349 -1.615 0.300 10.979 79 ALA A O 1
ATOM 1480 N N . ARG A 1 100 ? 2.495 7.420 -1.826 1.000 10.215 80 ARG A N 1
ATOM 1481 C CA . ARG A 1 100 ? 2.391 7.058 -0.416 1.000 12.081 80 ARG A CA 1
ATOM 1482 C C . ARG A 1 100 ? 3.731 7.120 0.277 1.000 9.616 80 ARG A C 1
ATOM 1483 O O . ARG A 1 100 ? 4.712 6.506 -0.195 1.000 9.764 80 ARG A O 1
ATOM 1504 N N . GLY A 1 101 ? 3.758 7.708 1.467 1.000 10.381 81 GLY A N 1
ATOM 1505 C CA . GLY A 1 101 ? 4.929 7.718 2.292 1.000 10.350 81 GLY A CA 1
ATOM 1506 C C . GLY A 1 101 ? 6.013 8.632 1.799 1.000 8.400 81 GLY A C 1
ATOM 1507 O O . GLY A 1 101 ? 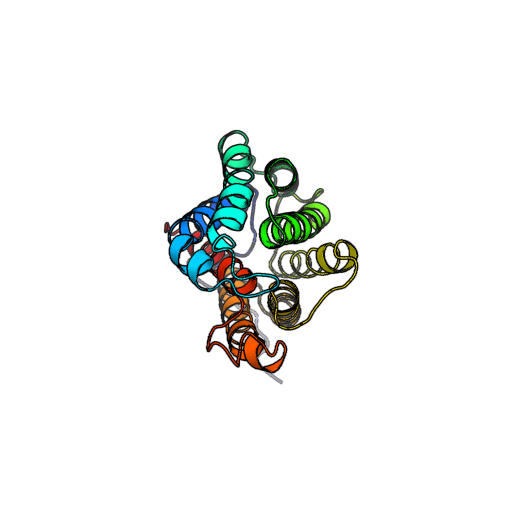5.980 9.145 0.686 1.000 8.922 81 GLY A O 1
ATOM 1511 N N . ASN A 1 102 ? 7.062 8.746 2.611 1.000 9.054 82 ASN A N 1
ATOM 1512 C CA . ASN A 1 102 ? 8.155 9.596 2.158 1.000 8.309 82 ASN A CA 1
ATOM 1513 C C . ASN A 1 102 ? 8.722 9.063 0.841 1.000 8.842 82 ASN A C 1
ATOM 1514 O O . ASN A 1 102 ? 9.053 9.836 -0.052 1.000 7.866 82 ASN A O 1
ATOM 1525 N N . SER A 1 103 ? 8.901 7.738 0.778 1.000 9.127 83 SER A N 1
ATOM 1526 C CA . SER A 1 103 ? 9.558 7.154 -0.395 1.000 9.411 83 SER A CA 1
ATOM 1527 C C . SER A 1 103 ? 8.682 7.248 -1.630 1.000 9.049 83 SER A C 1
ATOM 1528 O O . SER A 1 103 ? 9.205 7.501 -2.751 1.000 9.493 83 SER A O 1
ATOM 1536 N N . GLY A 1 104 ? 7.386 7.003 -1.511 1.000 8.095 84 GLY A N 1
ATOM 1537 C CA . GLY A 1 104 ? 6.510 7.055 -2.664 1.000 7.410 84 GLY A CA 1
ATOM 1538 C C . GLY A 1 104 ? 6.324 8.491 -3.137 1.000 7.707 84 GLY A C 1
ATOM 1539 O O . GLY A 1 104 ? 6.285 8.768 -4.377 1.000 8.461 84 GLY A O 1
ATOM 1543 N N . VAL A 1 105 ? 6.244 9.477 -2.222 1.000 7.999 85 VAL A N 1
ATOM 1544 C CA . VAL A 1 105 ? 6.193 10.870 -2.626 1.000 7.164 85 VAL A CA 1
ATOM 1545 C C . VAL A 1 105 ? 7.470 11.195 -3.367 1.000 7.104 85 VAL A C 1
ATOM 1546 O O . VAL A 1 105 ? 7.417 11.776 -4.489 1.000 7.483 85 VAL A O 1
ATOM 1559 N N . ILE A 1 106 ? 8.627 10.865 -2.848 1.000 6.559 86 ILE A N 1
ATOM 1560 C CA . ILE A 1 106 ? 9.871 11.207 -3.533 1.000 6.842 86 ILE A CA 1
ATOM 1561 C C . ILE A 1 106 ? 9.926 10.502 -4.885 1.000 7.187 86 ILE A C 1
ATOM 1562 O O . ILE A 1 106 ? 10.309 11.161 -5.901 1.000 7.276 86 ILE A O 1
ATOM 1578 N N . LEU A 1 107 ? 9.577 9.233 -4.957 1.000 8.211 87 LEU A N 1
ATOM 1579 C CA . LEU A 1 107 ? 9.585 8.526 -6.240 1.000 8.058 87 LEU A CA 1
ATOM 1580 C C . LEU A 1 107 ? 8.702 9.262 -7.240 1.000 7.658 87 LEU A C 1
ATOM 1581 O O . LEU A 1 107 ? 9.092 9.409 -8.453 1.000 7.690 87 LEU A O 1
ATOM 1597 N N . SER A 1 108 ? 7.494 9.649 -6.842 1.000 7.349 88 SER A N 1
ATOM 1598 C CA . SER A 1 108 ? 6.578 10.337 -7.777 1.000 7.207 88 SER A CA 1
ATOM 1599 C C . SER A 1 108 ? 7.162 11.644 -8.217 1.000 8.528 88 SER A C 1
ATOM 1600 O O . SER A 1 108 ? 6.884 12.057 -9.395 1.000 9.421 88 SER A O 1
ATOM 1608 N N . GLN A 1 109 ? 7.931 12.359 -7.370 1.000 7.235 89 GLN A N 1
ATOM 1609 C CA . GLN A 1 109 ? 8.512 13.639 -7.767 1.000 7.127 89 GLN A CA 1
ATOM 1610 C C . GLN A 1 109 ? 9.725 13.438 -8.700 1.000 7.086 89 GLN A C 1
ATOM 1611 O O . GLN A 1 109 ? 9.872 14.224 -9.673 1.000 7.261 89 GLN A O 1
ATOM 1625 N N . LEU A 1 110 ? 10.537 12.419 -8.431 1.000 7.683 90 LEU A N 1
ATOM 1626 C CA . LEU A 1 110 ? 11.617 12.095 -9.380 1.000 7.184 90 LEU A CA 1
ATOM 1627 C C . LEU A 1 110 ? 11.029 11.872 -10.757 1.000 7.119 90 LEU A C 1
ATOM 1628 O O . LEU A 1 110 ? 11.564 12.389 -11.765 1.000 7.784 90 LEU A O 1
ATOM 1644 N N . PHE A 1 111 ? 9.977 11.073 -10.856 1.000 7.575 91 PHE A N 1
ATOM 1645 C CA . PHE A 1 111 ? 9.447 10.783 -12.177 1.000 8.334 91 PHE A CA 1
ATOM 1646 C C . PHE A 1 111 ? 8.578 11.913 -12.702 1.000 7.849 91 PHE A C 1
ATOM 1647 O O . PHE A 1 111 ? 8.481 12.061 -13.972 1.000 8.533 91 PHE A O 1
ATOM 1664 N N . ARG A 1 112 ? 7.991 12.773 -11.871 1.000 7.590 92 ARG A N 1
ATOM 1665 C CA . ARG A 1 112 ? 7.321 13.944 -12.398 1.000 7.248 92 ARG A CA 1
ATOM 1666 C C . ARG A 1 112 ? 8.324 14.787 -13.173 1.000 7.842 92 ARG A C 1
ATOM 1667 O O . ARG A 1 112 ? 8.044 15.234 -14.324 1.000 8.029 92 ARG A O 1
ATOM 1688 N N . GLY A 1 113 ? 9.510 15.027 -12.604 1.000 7.104 93 GLY A N 1
ATOM 1689 C CA . GLY A 1 113 ? 10.487 15.873 -13.285 1.000 7.766 93 GLY A CA 1
ATOM 1690 C C . GLY A 1 113 ? 11.086 15.184 -14.528 1.000 8.489 93 GLY A C 1
ATOM 1691 O O . GLY A 1 113 ? 11.275 15.842 -15.559 1.000 7.763 93 GLY A O 1
ATOM 1695 N N . PHE A 1 114 ? 11.313 13.880 -14.437 1.000 9.529 94 PHE A N 1
ATOM 1696 C CA . PHE A 1 114 ? 11.766 13.093 -15.595 1.000 9.063 94 PHE A CA 1
ATOM 1697 C C . PHE A 1 114 ? 10.775 13.254 -16.744 1.000 10.129 94 PHE A C 1
ATOM 1698 O O . PHE A 1 114 ? 11.170 13.572 -17.916 1.000 11.256 94 PHE A O 1
ATOM 1715 N N . CYS A 1 115 ? 9.499 13.003 -16.480 1.000 7.778 95 CYS A N 1
ATOM 1716 C CA . CYS A 1 115 ? 8.489 13.005 -17.524 1.000 8.060 95 CYS A CA 1
ATOM 1717 C C . CYS A 1 115 ? 8.249 14.409 -18.042 1.000 8.339 95 CYS A C 1
ATOM 1718 O O . CYS A 1 115 ? 8.057 14.582 -19.272 1.000 8.899 95 CYS A O 1
ATOM 1726 N N . LYS A 1 116 ? 8.273 15.439 -17.197 1.000 7.339 96 LYS A N 1
ATOM 1727 C CA . LYS A 1 116 ? 8.043 16.772 -17.677 1.000 7.810 96 LYS A CA 1
ATOM 1728 C C . LYS A 1 116 ? 9.135 17.139 -18.703 1.000 8.964 96 LYS A C 1
ATOM 1729 O O . LYS A 1 116 ? 8.858 17.828 -19.681 1.000 9.346 96 LYS A O 1
ATOM 1748 N N . ASN A 1 117 ? 10.368 16.654 -18.500 1.000 8.276 97 ASN A N 1
ATOM 1749 C CA . ASN A 1 117 ? 11.488 16.999 -19.371 1.000 8.352 97 ASN A CA 1
ATOM 1750 C C . ASN A 1 117 ? 11.293 16.493 -20.803 1.000 9.101 97 ASN A C 1
ATOM 1751 O O . ASN A 1 117 ? 11.945 16.995 -21.700 1.000 11.124 97 ASN A O 1
ATOM 1762 N N . ILE A 1 118 ? 10.478 15.434 -20.974 1.000 10.273 98 ILE A N 1
ATOM 1763 C CA . ILE A 1 118 ? 10.269 14.829 -22.299 1.000 10.477 98 ILE A CA 1
ATOM 1764 C C . ILE A 1 118 ? 8.839 14.986 -22.813 1.000 8.898 98 ILE A C 1
ATOM 1765 O O . ILE A 1 118 ? 8.462 14.309 -23.780 1.000 9.251 98 ILE A O 1
ATOM 1781 N N . GLU A 1 119 ? 8.061 15.883 -22.219 1.000 9.574 99 GLU A N 1
ATOM 1782 C CA . GLU A 1 119 ? 6.640 15.930 -22.512 1.000 10.914 99 GLU A CA 1
ATOM 1783 C C . GLU A 1 119 ? 6.305 16.178 -23.960 1.000 11.288 99 GLU A C 1
ATOM 1784 O O . GLU A 1 119 ? 5.256 15.712 -24.392 1.000 13.081 99 GLU A O 1
ATOM 1796 N N A SER A 1 120 ? 7.198 16.885 -24.654 0.470 11.295 100 SER A N 1
ATOM 1797 N N B SER A 1 120 ? 7.177 16.854 -24.730 0.530 12.955 100 SER A N 1
ATOM 1798 C CA A SER A 1 120 ? 6.974 17.252 -26.058 0.470 12.187 100 SER A CA 1
ATOM 1799 C CA B SER A 1 120 ? 6.881 17.180 -26.149 0.530 14.506 100 SER A CA 1
ATOM 1800 C C A SER A 1 120 ? 7.570 16.254 -27.063 0.470 11.920 100 SER A C 1
ATOM 1801 C C B SER A 1 120 ? 7.588 16.264 -27.170 0.530 15.847 100 SER A C 1
ATOM 1802 O O A SER A 1 120 ? 7.412 16.434 -28.267 0.470 13.763 100 SER A O 1
ATOM 1803 O O B SER A 1 120 ? 7.558 16.541 -28.323 0.530 18.467 100 SER A O 1
ATOM 1818 N N . GLU A 1 121 ? 8.305 15.232 -26.597 1.000 10.363 101 GLU A N 1
ATOM 1819 C CA . GLU A 1 121 ? 9.047 14.289 -27.417 1.000 10.172 101 GLU A CA 1
ATOM 1820 C C . GLU A 1 121 ? 8.189 13.118 -27.860 1.000 9.488 101 GLU A C 1
A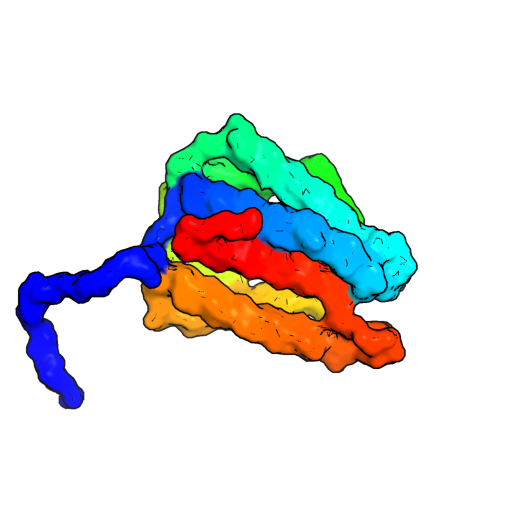TOM 1821 O O . GLU A 1 121 ? 7.322 12.681 -27.125 1.000 10.785 101 GLU A O 1
ATOM 1833 N N A SER A 1 122 ? 8.503 12.549 -29.028 0.680 10.307 102 SER A N 1
ATOM 1834 N N B SER A 1 122 ? 8.546 12.599 -29.037 0.320 10.005 102 SER A N 1
ATOM 1835 C CA A SER A 1 122 ? 7.915 11.265 -29.406 0.680 9.953 102 SER A CA 1
ATOM 1836 C CA B SER A 1 122 ? 7.986 11.375 -29.586 0.320 9.771 102 SER A CA 1
ATOM 1837 C C A SER A 1 122 ? 8.808 10.073 -29.089 0.680 9.979 102 SER A C 1
ATOM 1838 C C B SER A 1 122 ? 8.786 10.151 -29.133 0.320 9.364 102 SER A C 1
ATOM 1839 O O A SER A 1 122 ? 8.321 8.991 -28.742 0.680 10.584 102 SER A O 1
ATOM 1840 O O B SER A 1 122 ? 8.224 9.119 -28.715 0.320 9.552 102 SER A O 1
ATOM 1855 N N . GLU A 1 123 ? 10.101 10.309 -29.172 1.000 9.567 103 GLU A N 1
ATOM 1856 C CA . GLU A 1 123 ? 11.069 9.328 -28.738 1.000 10.139 103 GLU A CA 1
ATOM 1857 C C . GLU A 1 123 ? 12.259 10.112 -28.153 1.000 10.171 103 GLU A C 1
ATOM 1858 O O . GLU A 1 123 ? 12.422 11.283 -28.460 1.000 12.237 103 GLU A O 1
ATOM 1870 N N . ILE A 1 124 ? 13.042 9.415 -27.330 1.000 9.572 104 ILE A N 1
ATOM 1871 C CA . ILE A 1 124 ? 14.261 10.012 -26.758 1.000 9.714 104 ILE A CA 1
ATOM 1872 C C . ILE A 1 124 ? 15.500 9.188 -27.040 1.000 9.531 104 ILE A C 1
ATOM 1873 O O . ILE A 1 124 ? 15.435 7.988 -27.161 1.000 11.434 104 ILE A O 1
ATOM 1889 N N . ASN A 1 125 ? 16.639 9.848 -27.089 1.000 9.734 105 ASN A N 1
ATOM 1890 C CA . ASN A 1 125 ? 17.940 9.221 -27.209 1.000 9.548 105 ASN A CA 1
ATOM 1891 C C . ASN A 1 125 ? 18.638 9.129 -25.827 1.000 9.120 105 ASN A C 1
ATOM 1892 O O . ASN A 1 125 ? 18.076 9.505 -24.799 1.000 9.441 105 ASN A O 1
ATOM 1903 N N . SER A 1 126 ? 19.863 8.625 -25.854 1.000 10.071 106 SER A N 1
ATOM 1904 C CA . SER A 1 126 ? 20.575 8.421 -24.600 1.000 9.321 106 SER A CA 1
ATOM 1905 C C . SER A 1 126 ? 20.867 9.711 -23.832 1.000 9.201 106 SER A C 1
ATOM 1906 O O . SER A 1 126 ? 20.787 9.766 -22.628 1.000 8.928 106 SER A O 1
ATOM 1914 N N . LYS A 1 127 ? 21.170 10.785 -24.586 1.000 9.339 107 LYS A N 1
ATOM 1915 C CA . LYS A 1 127 ? 21.449 12.065 -23.925 1.000 9.562 107 LYS A CA 1
ATOM 1916 C C . LYS A 1 127 ? 20.210 12.620 -23.254 1.000 9.309 107 LYS A C 1
ATOM 1917 O O . LYS A 1 127 ? 20.297 13.133 -22.154 1.000 9.545 107 LYS A O 1
ATOM 1932 N N A LEU A 1 128 ? 19.062 12.495 -23.906 0.570 9.586 108 LEU A N 1
ATOM 1933 N N B LEU A 1 128 ? 19.061 12.553 -23.949 0.430 9.416 108 LEU A N 1
ATOM 1934 C CA A LEU A 1 128 ? 17.857 13.026 -23.303 0.570 9.486 108 LEU A CA 1
ATOM 1935 C CA B LEU A 1 128 ? 17.792 12.987 -23.381 0.430 9.933 108 LEU A CA 1
ATOM 1936 C C A LEU A 1 128 ? 17.340 12.086 -22.192 0.570 10.106 108 LEU A C 1
ATOM 1937 C C B LEU A 1 128 ? 17.441 12.101 -22.187 0.430 9.784 108 LEU A C 1
ATOM 1938 O O A LEU A 1 128 ? 16.683 12.556 -21.214 0.570 10.141 108 LEU A O 1
ATOM 1939 O O B LEU A 1 128 ? 16.974 12.640 -21.178 0.430 8.596 108 LEU A O 1
ATOM 1970 N N . LEU A 1 129 ? 17.639 10.787 -22.253 1.000 9.984 109 LEU A N 1
ATOM 1971 C CA . LEU A 1 129 ? 17.376 9.920 -21.105 1.000 8.968 109 LEU A CA 1
ATOM 1972 C C . LEU A 1 129 ? 18.183 10.414 -19.897 1.000 8.376 109 LEU A C 1
ATOM 1973 O O . LEU A 1 129 ? 17.596 10.586 -18.799 1.000 9.044 109 LEU A O 1
ATOM 1989 N N . ALA A 1 130 ? 19.456 10.673 -20.071 1.000 8.279 110 ALA A N 1
ATOM 1990 C CA . ALA A 1 130 ? 20.283 11.169 -18.970 1.000 7.995 110 ALA A CA 1
ATOM 1991 C C . ALA A 1 130 ? 19.773 12.489 -18.434 1.000 7.842 110 ALA A C 1
ATOM 1992 O O . ALA A 1 130 ? 19.698 12.690 -17.216 1.000 8.278 110 ALA A O 1
ATOM 1999 N N A GLU A 1 131 ? 19.490 13.426 -19.341 0.620 8.534 111 GLU A N 1
ATOM 2000 N N B GLU A 1 131 ? 19.438 13.423 -19.329 0.380 8.909 111 GLU A N 1
ATOM 2001 C CA A GLU A 1 131 ? 18.985 14.726 -18.946 0.620 8.428 111 GLU A CA 1
ATOM 2002 C CA B GLU A 1 131 ? 19.005 14.736 -18.889 0.380 9.565 111 GLU A CA 1
ATOM 2003 C C A GLU A 1 131 ? 17.702 14.608 -18.146 0.620 9.238 111 GLU A C 1
ATOM 2004 C C B GLU A 1 131 ? 17.673 14.648 -18.148 0.380 9.870 111 GLU A C 1
ATOM 2005 O O A GLU A 1 131 ? 17.485 15.391 -17.192 0.620 9.117 111 GLU A O 1
ATOM 2006 O O B GLU A 1 131 ? 17.377 15.487 -17.262 0.380 9.023 111 GLU A O 1
ATOM 2029 N N . SER A 1 132 ? 16.867 13.637 -18.493 1.000 10.110 112 SER A N 1
ATOM 2030 C CA . SER A 1 132 ? 15.583 13.424 -17.784 1.000 9.376 112 SER A CA 1
ATOM 2031 C C . SER A 1 132 ? 15.813 12.884 -16.384 1.000 9.269 112 SER A C 1
ATOM 2032 O O . SER A 1 132 ? 15.103 13.340 -15.448 1.000 8.224 112 SER A O 1
ATOM 2040 N N . PHE A 1 133 ? 16.742 11.961 -16.215 1.000 9.300 113 PHE A N 1
ATOM 2041 C CA . PHE A 1 133 ? 17.092 11.579 -14.835 1.000 8.335 113 PHE A CA 1
ATOM 2042 C C . PHE A 1 133 ? 17.532 12.788 -14.038 1.000 7.746 113 PHE A C 1
ATOM 2043 O O . PHE A 1 133 ? 17.097 12.984 -12.873 1.000 7.808 113 PHE A O 1
ATOM 2060 N N A GLN A 1 134 ? 18.378 13.636 -14.608 0.600 7.738 114 GLN A N 1
ATOM 2061 N N B GLN A 1 134 ? 18.391 13.648 -14.598 0.400 8.250 114 GLN A N 1
ATOM 2062 C CA A GLN A 1 134 ? 18.839 14.822 -13.906 0.600 7.753 114 GLN A CA 1
ATOM 2063 C CA B GLN A 1 134 ? 18.833 14.827 -13.858 0.400 8.328 114 GLN A CA 1
ATOM 2064 C C A GLN A 1 134 ? 17.699 15.777 -13.573 0.600 8.197 114 GLN A C 1
ATOM 2065 C C B GLN A 1 134 ? 17.669 15.763 -13.556 0.400 8.543 114 GLN A C 1
ATOM 2066 O O A GLN A 1 134 ? 17.653 16.343 -12.451 0.600 8.278 114 GLN A O 1
ATOM 2067 O O B GLN A 1 134 ? 17.557 16.282 -12.434 0.400 8.921 114 GLN A O 1
ATOM 2094 N N . ALA A 1 135 ? 16.763 15.980 -14.502 1.000 8.396 115 ALA A N 1
ATOM 2095 C CA . ALA A 1 135 ? 15.617 16.850 -14.248 1.000 8.728 115 ALA A CA 1
ATOM 2096 C C . ALA A 1 135 ? 14.777 16.292 -13.080 1.000 8.487 115 ALA A C 1
ATOM 2097 O O . ALA A 1 135 ? 14.263 17.032 -12.251 1.000 7.628 115 ALA A O 1
ATOM 2104 N N . GLY A 1 136 ? 14.654 14.951 -13.019 1.000 7.933 116 GLY A N 1
ATOM 2105 C CA . GLY A 1 136 ? 13.899 14.373 -11.930 1.000 8.654 116 GLY A CA 1
ATOM 2106 C C . GLY A 1 136 ? 14.581 14.602 -10.577 1.000 7.664 116 GLY A C 1
ATOM 2107 O O . GLY A 1 136 ? 13.874 14.875 -9.563 1.000 7.443 116 GLY A O 1
ATOM 2111 N N . VAL A 1 137 ? 15.888 14.509 -10.520 1.000 7.932 117 VAL A N 1
ATOM 2112 C CA . VAL A 1 137 ? 16.617 14.807 -9.258 1.000 8.264 117 VAL A CA 1
ATOM 2113 C C . VAL A 1 137 ? 16.332 16.237 -8.826 1.000 7.542 117 VAL A C 1
ATOM 2114 O O . VAL A 1 137 ? 16.089 16.483 -7.631 1.000 8.182 117 VAL A O 1
ATOM 2127 N N A GLU A 1 138 ? 16.392 17.185 -9.752 0.600 7.080 118 GLU A N 1
ATOM 2128 N N B GLU A 1 138 ? 16.332 17.203 -9.736 0.400 7.769 118 GLU A N 1
ATOM 2129 C CA A GLU A 1 138 ? 16.115 18.573 -9.405 0.600 7.378 118 GLU A CA 1
ATOM 2130 C CA B GLU A 1 138 ? 16.140 18.590 -9.330 0.400 8.728 118 GLU A CA 1
ATOM 2131 C C A GLU A 1 138 ? 14.734 18.679 -8.783 0.600 7.185 118 GLU A C 1
ATOM 2132 C C B GLU A 1 138 ? 14.711 18.796 -8.820 0.400 7.943 118 GLU A C 1
ATOM 2133 O O A GLU A 1 138 ? 14.563 19.252 -7.709 0.600 7.889 118 GLU A O 1
ATOM 2134 O O B GLU A 1 138 ? 14.488 19.539 -7.845 0.400 7.123 118 GLU A O 1
ATOM 2157 N N . THR A 1 139 ? 13.726 18.125 -9.450 1.000 6.795 119 THR A N 1
ATOM 2158 C CA . THR A 1 139 ? 12.347 18.225 -8.966 1.000 7.901 119 THR A CA 1
ATOM 2159 C C . THR A 1 139 ? 12.229 17.651 -7.569 1.000 7.988 119 THR A C 1
ATOM 2160 O O . THR A 1 139 ? 11.573 18.234 -6.689 1.000 7.401 119 THR A O 1
ATOM 2171 N N . ALA A 1 140 ? 12.809 16.470 -7.366 1.000 7.220 120 ALA A N 1
ATOM 2172 C CA . ALA A 1 140 ? 12.649 15.791 -6.070 1.000 7.125 120 ALA A CA 1
ATOM 2173 C C . ALA A 1 140 ? 13.360 16.575 -4.958 1.000 7.706 120 ALA A C 1
ATOM 2174 O O . ALA A 1 140 ? 12.804 16.654 -3.840 1.000 7.774 120 ALA A O 1
ATOM 2181 N N . TYR A 1 141 ? 14.567 17.043 -5.184 1.000 8.819 121 TYR A N 1
ATOM 2182 C CA . TYR A 1 141 ? 15.244 17.851 -4.152 1.000 7.827 121 TYR A CA 1
ATOM 2183 C C . TYR A 1 141 ? 14.415 19.116 -3.794 1.000 7.932 121 TYR A C 1
ATOM 2184 O O . TYR A 1 141 ? 14.315 19.455 -2.643 1.000 9.414 121 TYR A O 1
ATOM 2202 N N . LYS A 1 142 ? 13.840 19.752 -4.821 1.000 7.856 122 LYS A N 1
ATOM 2203 C CA . LYS A 1 142 ? 13.046 20.944 -4.525 1.000 8.591 122 LYS A CA 1
ATOM 2204 C C . LYS A 1 142 ? 11.757 20.624 -3.745 1.000 8.069 122 LYS A C 1
ATOM 2205 O O . LYS A 1 142 ? 11.268 21.481 -3.017 1.000 10.140 122 LYS A O 1
ATOM 2224 N N . ALA A 1 143 ? 11.217 19.415 -3.942 1.000 7.534 123 ALA A N 1
ATOM 2225 C CA . ALA A 1 143 ? 9.960 18.992 -3.294 1.000 7.933 123 ALA A CA 1
ATOM 2226 C C . ALA A 1 143 ? 10.134 18.715 -1.802 1.000 7.946 123 ALA A C 1
ATOM 2227 O O . ALA A 1 143 ? 9.160 18.790 -1.046 1.000 8.503 123 ALA A O 1
ATOM 2234 N N . VAL A 1 144 ? 11.315 18.285 -1.394 1.000 8.514 124 VAL A N 1
ATOM 2235 C CA . VAL A 1 144 ? 11.590 17.901 -0.007 1.000 8.352 124 VAL A CA 1
ATOM 2236 C C . VAL A 1 144 ? 12.086 19.131 0.742 1.000 8.601 124 VAL A C 1
ATOM 2237 O O . VAL A 1 144 ? 13.136 19.679 0.387 1.000 9.374 124 VAL A O 1
ATOM 2250 N N . MET A 1 145 ? 11.377 19.526 1.801 1.000 8.650 125 MET A N 1
ATOM 2251 C CA . MET A 1 145 ? 11.778 20.746 2.498 1.000 9.657 125 MET A CA 1
ATOM 2252 C C . MET A 1 145 ? 13.170 20.665 3.076 1.000 9.851 125 MET A C 1
ATOM 2253 O O . MET A 1 145 ? 13.872 21.676 3.048 1.000 11.888 125 MET A O 1
ATOM 2267 N N . LYS A 1 146 ? 13.525 19.538 3.683 1.000 9.225 126 LYS A N 1
ATOM 2268 C CA . LYS A 1 146 ? 14.821 19.369 4.328 1.000 10.406 126 LYS A CA 1
ATOM 2269 C C . LYS A 1 146 ? 15.436 18.069 3.818 1.000 9.523 126 LYS A C 1
ATOM 2270 O O . LYS A 1 146 ? 15.347 17.051 4.507 1.000 9.341 126 LYS A O 1
ATOM 2289 N N . PRO A 1 147 ? 16.064 18.081 2.657 1.000 9.246 127 PRO A N 1
ATOM 2290 C CA . PRO A 1 147 ? 16.703 16.873 2.143 1.000 8.713 127 PRO A CA 1
ATOM 2291 C C . PRO A 1 147 ? 17.791 16.361 3.086 1.000 8.538 127 PRO A C 1
ATOM 2292 O O . PRO A 1 147 ? 18.583 17.169 3.593 1.000 10.552 127 PRO A O 1
ATOM 2303 N N . VAL A 1 148 ? 17.866 15.030 3.220 1.000 7.433 128 VAL A N 1
ATOM 2304 C CA . VAL A 1 148 ? 18.885 14.359 4.007 1.000 7.235 128 VAL A CA 1
ATOM 2305 C C . VAL A 1 148 ? 19.670 13.435 3.066 1.000 7.087 128 VAL A C 1
ATOM 2306 O O . VAL A 1 148 ? 19.074 12.766 2.221 1.000 7.826 128 VAL A O 1
ATOM 2319 N N . GLU A 1 149 ? 20.985 13.429 3.226 1.000 6.898 129 GLU A N 1
ATOM 2320 C CA . GLU A 1 149 ? 21.841 12.590 2.425 1.000 6.963 129 GLU A CA 1
ATOM 2321 C C . GLU A 1 149 ? 21.933 11.178 2.983 1.000 7.981 129 GLU A C 1
ATOM 2322 O O . GLU A 1 149 ? 21.684 10.911 4.176 1.000 8.521 129 GLU A O 1
ATOM 2334 N N . GLY A 1 150 ? 22.323 10.236 2.098 1.000 7.256 130 GLY A N 1
ATOM 2335 C CA . GLY A 1 150 ? 22.317 8.825 2.440 1.000 7.177 130 GLY A CA 1
ATOM 2336 C C . GLY A 1 150 ? 20.982 8.129 2.163 1.000 7.563 130 GLY A C 1
ATOM 2337 O O . GLY A 1 150 ? 20.674 7.104 2.736 1.000 7.278 130 GLY A O 1
ATOM 2341 N N . THR A 1 151 ? 20.227 8.694 1.187 1.000 7.850 131 THR A N 1
ATOM 2342 C CA . THR A 1 151 ? 18.840 8.352 0.998 1.000 6.682 131 THR A CA 1
ATOM 2343 C C . THR A 1 151 ? 18.543 8.115 -0.506 1.000 6.704 131 THR A C 1
ATOM 2344 O O . THR A 1 151 ? 19.446 8.150 -1.346 1.000 6.874 131 THR A O 1
ATOM 2354 N N . ILE A 1 152 ? 17.259 7.937 -0.803 1.000 7.670 132 ILE A N 1
ATOM 2355 C CA . ILE A 1 152 ? 16.833 7.825 -2.203 1.000 7.597 132 ILE A CA 1
ATOM 2356 C C . ILE A 1 152 ? 17.303 9.055 -2.987 1.000 8.264 132 ILE A C 1
ATOM 2357 O O . ILE A 1 152 ? 17.617 8.909 -4.205 1.000 8.900 132 ILE A O 1
ATOM 2373 N N . LEU A 1 153 ? 17.291 10.247 -2.414 1.000 6.902 133 LEU A N 1
ATOM 2374 C CA . LEU A 1 153 ? 17.765 11.413 -3.132 1.000 6.861 133 LEU A CA 1
ATOM 2375 C C . LEU A 1 153 ? 19.203 11.279 -3.534 1.000 7.246 133 LEU A C 1
ATOM 2376 O O . LEU A 1 153 ? 19.577 11.629 -4.680 1.000 7.846 133 LEU A O 1
ATOM 2392 N N . THR A 1 154 ? 20.066 10.815 -2.626 1.000 7.495 134 THR A N 1
ATOM 2393 C CA . THR A 1 154 ? 21.478 10.638 -2.895 1.000 7.053 134 THR A CA 1
ATOM 2394 C C . THR A 1 154 ? 21.687 9.654 -4.047 1.000 7.201 134 THR A C 1
ATOM 2395 O O . THR A 1 154 ? 22.489 9.912 -4.985 1.000 7.865 134 THR A O 1
ATOM 2405 N N . VAL A 1 155 ? 21.007 8.515 -3.970 1.000 8.124 135 VAL A N 1
ATOM 2406 C CA . VAL A 1 155 ? 21.165 7.488 -5.000 1.000 7.984 135 VAL A CA 1
ATOM 2407 C C . VAL A 1 155 ? 20.691 8.037 -6.346 1.000 8.718 135 VAL A C 1
ATOM 2408 O O . VAL A 1 155 ? 21.393 7.843 -7.374 1.000 8.233 135 VAL A O 1
ATOM 2421 N N . ALA A 1 156 ? 19.545 8.703 -6.375 1.000 9.421 136 ALA A N 1
ATOM 2422 C CA . ALA A 1 156 ? 19.064 9.273 -7.635 1.000 8.625 136 ALA A CA 1
ATOM 2423 C C . ALA A 1 156 ? 20.061 10.286 -8.173 1.000 7.389 136 ALA A C 1
ATOM 2424 O O . ALA A 1 156 ? 20.321 10.324 -9.427 1.000 7.845 136 ALA A O 1
ATOM 2431 N N A LYS A 1 157 ? 20.611 11.166 -7.327 0.570 7.057 137 LYS A N 1
ATOM 2432 N N B LYS A 1 157 ? 20.586 11.170 -7.316 0.430 7.856 137 LYS A N 1
ATOM 2433 C CA A LYS A 1 157 ? 21.545 12.188 -7.795 0.570 6.754 137 LYS A CA 1
ATOM 2434 C CA B LYS A 1 157 ? 21.548 12.187 -7.711 0.430 7.834 137 LYS A CA 1
ATOM 2435 C C A LYS A 1 157 ? 22.818 11.588 -8.344 0.570 7.544 137 LYS A C 1
ATOM 2436 C C B LYS A 1 157 ? 22.758 11.544 -8.347 0.430 8.165 137 LYS A C 1
ATOM 2437 O O A LYS A 1 157 ? 23.309 12.019 -9.406 0.570 7.516 137 LYS A O 1
ATOM 2438 O O B LYS A 1 157 ? 23.155 11.907 -9.451 0.430 8.437 137 LYS A O 1
ATOM 2475 N N . ASP A 1 158 ? 23.351 10.569 -7.666 1.000 7.560 138 ASP A N 1
ATOM 2476 C CA . ASP A 1 158 ? 24.573 9.937 -8.168 1.000 7.713 138 ASP A CA 1
ATOM 2477 C C . ASP A 1 158 ? 24.296 9.190 -9.475 1.000 8.091 138 ASP A C 1
ATOM 2478 O O . ASP A 1 158 ? 25.131 9.151 -10.385 1.000 8.434 138 ASP A O 1
ATOM 2487 N N . ALA A 1 159 ? 23.139 8.551 -9.572 1.000 7.590 139 ALA A N 1
ATOM 2488 C CA . ALA A 1 159 ? 22.766 7.852 -10.798 1.000 7.863 139 ALA A CA 1
ATOM 2489 C C . ALA A 1 159 ? 22.662 8.837 -11.950 1.000 8.267 139 ALA A C 1
ATOM 2490 O O . ALA A 1 159 ? 23.103 8.523 -13.080 1.000 8.602 139 ALA A O 1
ATOM 2497 N N . ALA A 1 160 ? 22.049 10.003 -11.730 1.000 8.599 140 ALA A N 1
ATOM 2498 C CA . ALA A 1 160 ? 21.866 10.960 -12.817 1.000 8.411 140 ALA A CA 1
ATOM 2499 C C . ALA A 1 160 ? 23.192 11.592 -13.226 1.000 7.742 140 ALA A C 1
ATOM 2500 O O . ALA A 1 160 ? 23.397 11.842 -14.420 1.000 8.399 140 ALA A O 1
ATOM 2507 N N A GLN A 1 161 ? 24.109 11.816 -12.306 0.570 7.918 141 GLN A N 1
ATOM 2508 N N B GLN A 1 161 ? 24.072 11.885 -12.246 0.430 9.423 141 GLN A N 1
ATOM 2509 C CA A GLN A 1 161 ? 25.371 12.398 -12.749 0.570 9.043 141 GLN A CA 1
ATOM 2510 C CA B GLN A 1 161 ? 25.453 12.301 -12.519 0.430 10.677 141 GLN A CA 1
ATOM 2511 C C A GLN A 1 161 ? 26.172 11.357 -13.540 0.570 8.822 141 GLN A C 1
ATOM 2512 C C B GLN A 1 161 ? 26.057 11.348 -13.536 0.430 10.169 141 GLN A C 1
ATOM 2513 O O A GLN A 1 161 ? 26.900 11.683 -14.492 0.570 8.768 141 GLN A O 1
ATOM 2514 O O B GLN A 1 161 ? 26.509 11.746 -14.603 0.430 11.345 141 GLN A O 1
ATOM 2541 N N . ALA A 1 162 ? 26.072 10.065 -13.160 1.000 8.860 142 ALA A N 1
ATOM 2542 C CA . ALA A 1 162 ? 26.653 9.018 -13.992 1.000 9.298 142 ALA A CA 1
ATOM 2543 C C . ALA A 1 162 ? 26.036 8.989 -15.364 1.000 8.853 142 ALA A C 1
ATOM 2544 O O . ALA A 1 162 ? 26.734 8.838 -16.359 1.000 9.809 142 ALA A O 1
ATOM 2551 N N . ALA A 1 163 ? 24.728 9.129 -15.433 1.000 8.791 143 ALA A N 1
ATOM 2552 C CA . ALA A 1 163 ? 24.049 9.105 -16.703 1.000 9.062 143 ALA A CA 1
ATOM 2553 C C . ALA A 1 163 ? 24.553 10.225 -17.627 1.000 8.324 143 ALA A C 1
ATOM 2554 O O . ALA A 1 163 ? 24.803 9.985 -18.815 1.000 8.786 143 ALA A O 1
ATOM 2561 N N A ILE A 1 164 ? 24.584 11.459 -17.127 0.550 8.509 144 ILE A N 1
ATOM 2562 N N B ILE A 1 164 ? 24.715 11.443 -17.120 0.450 8.655 144 ILE A N 1
ATOM 2563 C CA A ILE A 1 164 ? 25.028 12.618 -17.897 0.550 9.496 144 ILE A CA 1
ATOM 2564 C CA B ILE A 1 164 ? 25.136 12.542 -17.982 0.450 9.758 144 ILE A CA 1
ATOM 2565 C C A ILE A 1 164 ? 26.411 12.315 -18.454 0.550 9.534 144 ILE A C 1
ATOM 2566 C C B ILE A 1 164 ? 26.598 12.377 -18.384 0.450 11.403 144 ILE A C 1
ATOM 2567 O O A ILE A 1 164 ? 26.655 12.431 -19.679 0.550 10.079 144 ILE A O 1
ATOM 2568 O O B ILE A 1 164 ? 26.967 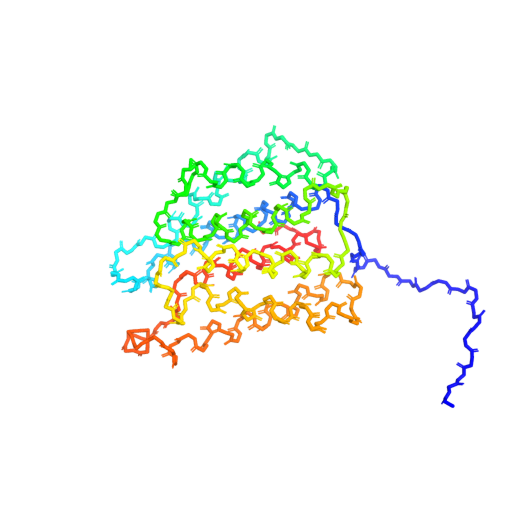12.794 -19.506 0.450 10.810 144 ILE A O 1
ATOM 2599 N N A GLU A 1 165 ? 27.358 11.974 -17.579 0.550 8.798 145 GLU A N 1
ATOM 2600 N N B GLU A 1 165 ? 27.416 11.724 -17.547 0.450 11.300 145 GLU A N 1
ATOM 2601 C CA A GLU A 1 165 ? 28.726 11.739 -18.006 0.550 9.913 145 GLU A CA 1
ATOM 2602 C CA B GLU A 1 165 ? 28.833 11.611 -17.856 0.450 14.323 145 GLU A CA 1
ATOM 2603 C C A GLU A 1 165 ? 28.772 10.678 -19.118 0.550 9.611 145 GLU A C 1
ATOM 2604 C C B GLU A 1 165 ? 29.016 10.554 -18.949 0.450 13.864 145 GLU A C 1
ATOM 2605 O O A GLU A 1 165 ? 29.409 10.821 -20.148 0.550 10.888 145 GLU A O 1
ATOM 2606 O O B GLU A 1 165 ? 29.871 10.675 -19.836 0.450 15.975 145 GLU A O 1
ATOM 2629 N N . LYS A 1 166 ? 28.168 9.520 -18.901 1.000 10.448 146 LYS A N 1
ATOM 2630 C CA . LYS A 1 166 ? 28.284 8.386 -19.810 1.000 10.533 146 LYS A CA 1
ATOM 2631 C C . LYS A 1 166 ? 27.591 8.677 -21.116 1.000 10.277 146 LYS A C 1
ATOM 2632 O O . LYS A 1 166 ? 28.088 8.286 -22.162 1.000 11.288 146 LYS A O 1
ATOM 2651 N N . ALA A 1 167 ? 26.425 9.338 -21.116 1.000 10.218 147 ALA A N 1
ATOM 2652 C CA . ALA A 1 167 ? 25.667 9.548 -22.316 1.000 10.324 147 ALA A CA 1
ATOM 2653 C C . ALA A 1 167 ? 26.413 10.430 -23.303 1.000 12.193 147 ALA A C 1
ATOM 2654 O O . ALA A 1 167 ? 26.136 10.358 -24.489 1.000 14.295 147 ALA A O 1
ATOM 2661 N N . ASN A 1 168 ? 27.336 11.248 -22.790 1.000 12.630 148 ASN A N 1
ATOM 2662 C CA . ASN A 1 168 ? 28.050 12.175 -23.617 1.000 15.525 148 ASN A CA 1
ATOM 2663 C C . ASN A 1 168 ? 28.801 11.376 -24.687 1.000 18.384 148 ASN A C 1
ATOM 2664 O O . ASN A 1 168 ? 29.061 11.920 -25.775 1.000 25.404 148 ASN A O 1
ATOM 2675 N N . ASN A 1 169 ? 29.223 10.113 -24.450 1.000 15.634 149 ASN A N 1
ATOM 2676 C CA . ASN A 1 169 ? 29.943 9.306 -25.446 1.000 20.127 149 ASN A CA 1
ATOM 2677 C C . ASN A 1 169 ? 29.335 7.905 -25.686 1.000 15.323 149 ASN A C 1
ATOM 2678 O O . ASN A 1 169 ? 29.959 7.067 -26.310 1.000 19.628 149 ASN A O 1
ATOM 2689 N N . THR A 1 170 ? 28.090 7.667 -25.318 1.000 12.824 150 THR A N 1
ATOM 2690 C CA . THR A 1 170 ? 27.429 6.375 -25.349 1.000 13.793 150 THR A CA 1
ATOM 2691 C C . THR A 1 170 ? 26.052 6.576 -26.013 1.000 13.353 150 THR A C 1
ATOM 2692 O O . THR A 1 170 ? 25.166 7.085 -25.351 1.000 14.370 150 THR A O 1
ATOM 2703 N N . GLU A 1 171 ? 25.873 6.125 -27.264 1.000 12.461 151 GLU A N 1
ATOM 2704 C CA . GLU A 1 171 ? 24.555 6.231 -27.901 1.000 12.464 151 GLU A CA 1
ATOM 2705 C C . GLU A 1 171 ? 23.637 5.106 -27.459 1.000 10.203 151 GLU A C 1
ATOM 2706 O O . GLU A 1 171 ? 22.410 5.251 -27.475 1.000 12.224 151 GLU A O 1
ATOM 2718 N N . ASP A 1 172 ? 24.154 3.954 -27.061 1.000 10.397 152 ASP A N 1
ATOM 2719 C CA . ASP A 1 172 ? 23.345 2.802 -26.719 1.000 9.980 152 ASP A CA 1
ATOM 2720 C C . ASP A 1 172 ? 22.716 2.959 -25.330 1.000 9.445 152 ASP A C 1
ATOM 2721 O O . ASP A 1 172 ? 23.428 3.018 -24.324 1.000 10.050 152 ASP A O 1
ATOM 2730 N N . CYS A 1 173 ? 21.405 2.998 -25.283 1.000 9.725 153 CYS A N 1
ATOM 2731 C CA . CYS A 1 173 ? 20.699 3.135 -24.007 1.000 10.966 153 CYS A CA 1
ATOM 2732 C C . CYS A 1 173 ? 20.855 1.895 -23.105 1.000 9.076 153 CYS A C 1
ATOM 2733 O O . CYS A 1 173 ? 20.692 2.056 -21.883 1.000 9.234 153 CYS A O 1
ATOM 2741 N N . ILE A 1 174 ? 21.103 0.694 -23.661 1.000 8.837 154 ILE A N 1
ATOM 2742 C CA . ILE A 1 174 ? 21.376 -0.456 -22.820 1.000 8.962 154 ILE A CA 1
ATOM 2743 C C . ILE A 1 174 ? 22.679 -0.265 -22.030 1.000 9.585 154 ILE A C 1
ATOM 2744 O O . ILE A 1 174 ? 22.719 -0.348 -20.817 1.000 9.920 154 ILE A O 1
ATOM 2760 N N . GLU A 1 175 ? 23.758 0.041 -22.769 1.000 9.924 155 GLU A N 1
ATOM 2761 C CA . GLU A 1 175 ? 25.040 0.306 -22.119 1.000 11.034 155 GLU A CA 1
ATOM 2762 C C . GLU A 1 175 ? 24.945 1.473 -21.156 1.000 9.380 155 GLU A C 1
ATOM 2763 O O . GLU A 1 175 ? 25.528 1.418 -20.059 1.000 10.118 155 GLU A O 1
ATOM 2775 N N . LEU A 1 176 ? 24.222 2.514 -21.513 1.000 8.855 156 LEU A N 1
ATOM 2776 C CA . LEU A 1 176 ? 24.031 3.633 -20.585 1.000 8.791 156 LEU A CA 1
ATOM 2777 C C . LEU A 1 176 ? 23.344 3.153 -19.281 1.000 8.580 156 LEU A C 1
ATOM 2778 O O . LEU A 1 176 ? 23.814 3.468 -18.184 1.000 8.424 156 LEU A O 1
ATOM 2794 N N . MET A 1 177 ? 22.258 2.424 -19.404 1.000 8.928 157 MET A N 1
ATOM 2795 C CA . MET A 1 177 ? 21.490 2.020 -18.240 1.000 8.146 157 MET A CA 1
ATOM 2796 C C . MET A 1 177 ? 22.314 1.052 -17.385 1.000 8.298 157 MET A C 1
ATOM 2797 O O . MET A 1 177 ? 22.236 1.104 -16.152 1.000 8.749 157 MET A O 1
ATOM 2811 N N . GLU A 1 178 ? 23.105 0.191 -18.022 1.000 8.633 158 GLU A N 1
ATOM 2812 C CA . GLU A 1 178 ? 23.996 -0.678 -17.255 1.000 9.331 158 GLU A CA 1
ATOM 2813 C C . GLU A 1 178 ? 24.949 0.125 -16.363 1.000 8.833 158 GLU A C 1
ATOM 2814 O O . GLU A 1 178 ? 25.151 -0.220 -15.198 1.000 9.335 158 GLU A O 1
ATOM 2826 N N . TYR A 1 179 ? 25.511 1.188 -16.943 1.000 9.164 159 TYR A N 1
ATOM 2827 C CA . TYR A 1 179 ? 26.459 2.033 -16.206 1.000 9.168 159 TYR A CA 1
ATOM 2828 C C . TYR A 1 179 ? 25.732 2.789 -15.071 1.000 8.621 159 TYR A C 1
ATOM 2829 O O . TYR A 1 179 ? 26.226 2.908 -13.958 1.000 9.195 159 TYR A O 1
ATOM 2847 N N . ILE A 1 180 ? 24.535 3.300 -15.355 1.000 8.336 160 ILE A N 1
ATOM 2848 C CA . ILE A 1 180 ? 23.709 3.967 -14.354 1.000 9.125 160 ILE A CA 1
ATOM 2849 C C . ILE A 1 180 ? 23.504 3.032 -13.162 1.000 9.132 160 ILE A C 1
ATOM 2850 O O . ILE A 1 180 ? 23.652 3.448 -11.996 1.000 9.638 160 ILE A O 1
ATOM 2866 N N . ILE A 1 181 ? 23.197 1.761 -13.430 1.000 8.025 161 ILE A N 1
ATOM 2867 C CA . ILE A 1 181 ? 22.987 0.802 -12.365 1.000 8.612 161 ILE A CA 1
ATOM 2868 C C . ILE A 1 181 ? 24.254 0.536 -11.577 1.000 8.224 161 ILE A C 1
ATOM 2869 O O . ILE A 1 181 ? 24.219 0.486 -10.339 1.000 8.601 161 ILE A O 1
ATOM 2885 N N . VAL A 1 182 ? 25.379 0.386 -12.235 1.000 8.150 162 VAL A N 1
ATOM 2886 C CA . VAL A 1 182 ? 26.637 0.201 -11.499 1.000 8.934 162 VAL A CA 1
ATOM 2887 C C . VAL A 1 182 ? 26.845 1.375 -10.525 1.000 8.573 162 VAL A C 1
ATOM 2888 O O . VAL A 1 182 ? 27.190 1.164 -9.357 1.000 8.843 162 VAL A O 1
ATOM 2901 N N A LYS A 1 183 ? 26.726 2.578 -11.054 0.640 8.352 163 LYS A N 1
ATOM 2902 N N B LYS A 1 183 ? 26.693 2.603 -11.012 0.360 9.156 163 LYS A N 1
ATOM 2903 C CA A LYS A 1 183 ? 26.971 3.761 -10.245 0.640 8.835 163 LYS A CA 1
ATOM 2904 C CA B LYS A 1 183 ? 26.999 3.767 -10.193 0.360 9.242 163 LYS A CA 1
ATOM 2905 C C A LYS A 1 183 ? 25.900 3.995 -9.177 0.640 9.991 163 LYS A C 1
ATOM 2906 C C B LYS A 1 183 ? 25.893 4.041 -9.168 0.360 9.510 163 LYS A C 1
ATOM 2907 O O A LYS A 1 183 ? 26.230 4.409 -8.015 0.640 9.874 163 LYS A O 1
ATOM 2908 O O B LYS A 1 183 ? 26.188 4.536 -8.049 0.360 9.025 163 LYS A O 1
ATOM 2945 N N . ALA A 1 184 ? 24.634 3.687 -9.463 1.000 8.999 164 ALA A N 1
ATOM 2946 C CA . ALA A 1 184 ? 23.568 3.764 -8.458 1.000 8.969 164 ALA A CA 1
ATOM 2947 C C . ALA A 1 184 ? 23.820 2.773 -7.343 1.000 8.265 164 ALA A C 1
ATOM 2948 O O . ALA A 1 184 ? 23.610 3.100 -6.146 1.000 8.802 164 ALA A O 1
ATOM 2955 N N A ASN A 1 185 ? 24.283 1.575 -7.690 0.390 8.510 165 ASN A N 1
ATOM 2956 N N B ASN A 1 185 ? 24.276 1.563 -7.692 0.610 8.149 165 ASN A N 1
ATOM 2957 C CA A ASN A 1 185 ? 24.599 0.585 -6.680 0.390 8.903 165 ASN A CA 1
ATOM 2958 C CA B ASN A 1 185 ? 24.626 0.571 -6.685 0.610 8.358 165 ASN A CA 1
ATOM 2959 C C A ASN A 1 185 ? 25.779 1.036 -5.809 0.390 8.986 165 ASN A C 1
ATOM 2960 C C B ASN A 1 185 ? 25.786 1.051 -5.811 0.610 8.091 165 ASN A C 1
ATOM 2961 O O A ASN A 1 185 ? 25.765 0.815 -4.590 0.390 10.057 165 ASN A O 1
ATOM 2962 O O B ASN A 1 185 ? 25.743 0.859 -4.580 0.610 8.367 165 ASN A O 1
ATOM 2983 N N . GLU A 1 186 ? 26.805 1.630 -6.399 1.000 7.949 166 GLU A N 1
ATOM 2984 C CA . GLU A 1 186 ? 27.884 2.156 -5.600 1.000 8.211 166 GLU A CA 1
ATOM 2985 C C . GLU A 1 186 ? 27.372 3.212 -4.606 1.000 7.691 166 GLU A C 1
ATOM 2986 O O . GLU A 1 186 ? 27.746 3.216 -3.422 1.000 7.664 166 GLU 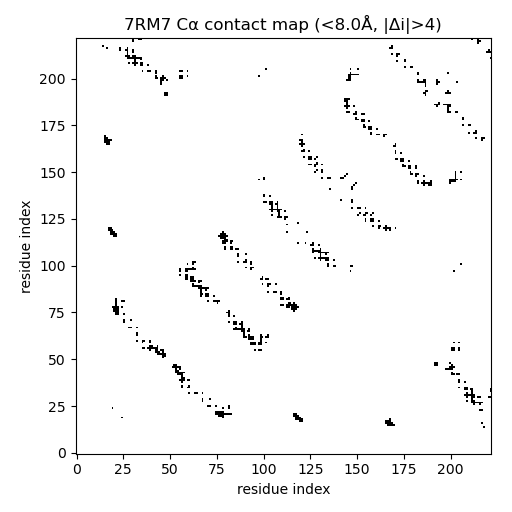A O 1
ATOM 2998 N N . SER A 1 187 ? 26.513 4.116 -5.107 1.000 7.368 167 SER A N 1
ATOM 2999 C CA . SER A 1 187 ? 25.921 5.119 -4.228 1.000 7.705 167 SER A CA 1
ATOM 3000 C C . SER A 1 187 ? 25.104 4.499 -3.118 1.000 7.880 167 SER A C 1
ATOM 3001 O O . SER A 1 187 ? 25.214 4.876 -1.924 1.000 8.280 167 SER A O 1
ATOM 3009 N N . LEU A 1 188 ? 24.297 3.502 -3.461 1.000 7.532 168 LEU A N 1
ATOM 3010 C CA . LEU A 1 188 ? 23.466 2.830 -2.444 1.000 7.742 168 LEU A CA 1
ATOM 3011 C C . LEU A 1 188 ? 24.387 2.217 -1.371 1.000 7.010 168 LEU A C 1
ATOM 3012 O O . LEU A 1 188 ? 24.078 2.296 -0.171 1.000 7.197 168 LEU A O 1
ATOM 3028 N N . GLU A 1 189 ? 25.439 1.510 -1.776 1.000 7.248 169 GLU A N 1
ATOM 3029 C CA . GLU A 1 189 ? 26.333 0.873 -0.823 1.000 7.971 169 GLU A CA 1
ATOM 3030 C C . GLU A 1 189 ? 27.050 1.901 0.047 1.000 7.963 169 GLU A C 1
ATOM 3031 O O . GLU A 1 189 ? 27.477 1.543 1.146 1.000 8.888 169 GLU A O 1
ATOM 3043 N N . ASN A 1 190 ? 27.177 3.137 -0.410 1.000 7.509 170 ASN A N 1
ATOM 3044 C CA . ASN A 1 190 ? 27.789 4.199 0.366 1.000 7.556 170 ASN A CA 1
ATOM 3045 C C . ASN A 1 190 ? 26.791 4.907 1.307 1.000 7.976 170 ASN A C 1
ATOM 3046 O O . ASN A 1 190 ? 27.260 5.660 2.174 1.000 8.019 170 ASN A O 1
ATOM 3057 N N . THR A 1 191 ? 25.500 4.695 1.169 1.000 7.513 171 THR A N 1
ATOM 3058 C CA . THR A 1 191 ? 24.523 5.412 1.990 1.000 7.036 171 THR A CA 1
ATOM 3059 C C . THR A 1 191 ? 24.840 5.294 3.512 1.000 6.905 171 THR A C 1
ATOM 3060 O O . THR A 1 191 ? 24.656 6.316 4.196 1.000 6.972 171 THR A O 1
ATOM 3071 N N . PRO A 1 192 ? 25.287 4.144 4.024 1.000 6.995 172 PRO A N 1
ATOM 3072 C CA . PRO A 1 192 ? 25.568 4.098 5.487 1.000 7.877 172 PRO A CA 1
ATOM 3073 C C . PRO A 1 192 ? 26.682 5.034 5.910 1.000 8.100 172 PRO A C 1
ATOM 3074 O O . PRO A 1 192 ? 26.791 5.325 7.122 1.000 8.857 172 PRO A O 1
ATOM 3085 N N . ASN A 1 193 ? 27.537 5.479 4.984 1.000 7.800 173 ASN A N 1
ATOM 3086 C CA . ASN A 1 193 ? 28.576 6.434 5.325 1.000 7.110 173 ASN A CA 1
ATOM 3087 C C . ASN A 1 193 ? 28.088 7.870 5.390 1.000 7.277 173 ASN A C 1
ATOM 3088 O O . ASN A 1 193 ? 28.858 8.748 5.779 1.000 7.982 173 ASN A O 1
ATOM 3099 N N . LEU A 1 194 ? 26.833 8.120 5.061 1.000 7.014 174 LEU A N 1
ATOM 3100 C CA . LEU A 1 194 ? 26.225 9.440 5.088 1.000 7.422 174 LEU A CA 1
ATOM 3101 C C . LEU A 1 194 ? 25.161 9.580 6.177 1.000 7.644 174 LEU A C 1
ATOM 3102 O O . LEU A 1 194 ? 24.931 10.697 6.653 1.000 6.805 174 LEU A O 1
ATOM 3118 N N . LEU A 1 195 ? 24.464 8.479 6.479 1.000 7.203 175 LEU A N 1
ATOM 3119 C CA . LEU A 1 195 ? 23.294 8.476 7.383 1.000 7.325 175 LEU A CA 1
ATOM 3120 C C . LEU A 1 195 ? 23.571 7.477 8.505 1.000 7.279 175 LEU A C 1
ATOM 3121 O O . LEU A 1 195 ? 23.659 6.279 8.276 1.000 7.951 175 LEU A O 1
ATOM 3137 N N . ALA A 1 196 ? 23.792 7.989 9.707 1.000 7.775 176 ALA A N 1
ATOM 3138 C CA . ALA A 1 196 ? 24.347 7.215 10.803 1.000 8.506 176 ALA A CA 1
ATOM 3139 C C . ALA A 1 196 ? 23.511 5.962 11.114 1.000 8.009 176 ALA A C 1
ATOM 3140 O O . ALA A 1 196 ? 24.091 4.907 11.358 1.000 8.520 176 ALA A O 1
ATOM 3147 N N . VAL A 1 197 ? 22.191 6.103 11.151 1.000 7.620 177 VAL A N 1
ATOM 3148 C CA . VAL A 1 197 ? 21.381 4.975 11.596 1.000 8.114 177 VAL A CA 1
ATOM 3149 C C . VAL A 1 197 ? 21.569 3.768 10.679 1.000 7.945 177 VAL A C 1
ATOM 3150 O O . VAL A 1 197 ? 21.463 2.612 11.089 1.000 8.048 177 VAL A O 1
ATOM 3163 N N . LEU A 1 198 ? 21.823 4.022 9.370 1.000 7.561 178 LEU A N 1
ATOM 3164 C CA . LEU A 1 198 ? 22.052 2.907 8.450 1.000 7.560 178 LEU A CA 1
ATOM 3165 C C . LEU A 1 198 ? 23.268 2.101 8.872 1.000 8.151 178 LEU A C 1
ATOM 3166 O O . LEU A 1 198 ? 23.292 0.895 8.861 1.000 8.397 178 LEU A O 1
ATOM 3182 N N A LYS A 1 199 ? 24.361 2.779 9.169 0.690 7.651 179 LYS A N 1
ATOM 3183 N N B LYS A 1 199 ? 24.334 2.833 9.210 0.310 9.509 179 LYS A N 1
ATOM 3184 C CA A LYS A 1 199 ? 25.573 2.064 9.549 0.690 8.152 179 LYS A CA 1
ATOM 3185 C CA B LYS A 1 199 ? 25.604 2.240 9.602 0.310 10.245 179 LYS A CA 1
ATOM 3186 C C A LYS A 1 199 ? 25.432 1.393 10.914 0.690 8.370 179 LYS A C 1
ATOM 3187 C C B LYS A 1 199 ? 25.424 1.435 10.884 0.31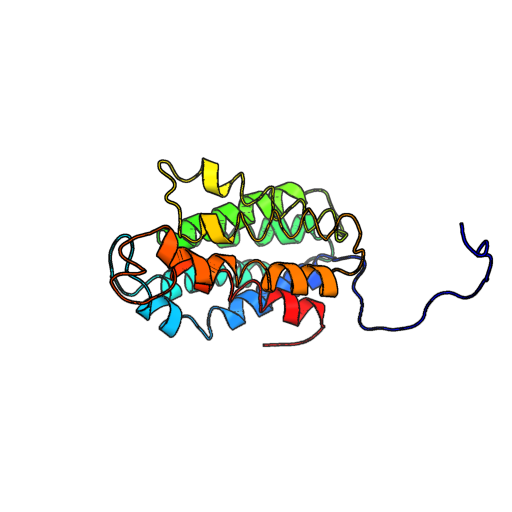0 9.287 179 LYS A C 1
ATOM 3188 O O A LYS A 1 199 ? 25.932 0.298 11.126 0.690 9.855 179 LYS A O 1
ATOM 3189 O O B LYS A 1 199 ? 25.827 0.276 11.006 0.310 10.424 179 LYS A O 1
ATOM 3226 N N . GLU A 1 200 ? 24.714 2.049 11.834 1.000 8.713 180 GLU A N 1
ATOM 3227 C CA . GLU A 1 200 ? 24.508 1.460 13.160 1.000 9.950 180 GLU A CA 1
ATOM 3228 C C . GLU A 1 200 ? 23.692 0.170 13.094 1.000 8.848 180 GLU A C 1
ATOM 3229 O O . GLU A 1 200 ? 24.016 -0.795 13.783 1.000 10.298 180 GLU A O 1
ATOM 3241 N N . VAL A 1 201 ? 22.657 0.161 12.252 1.000 8.956 181 VAL A N 1
ATOM 3242 C CA . VAL A 1 201 ? 21.824 -1.011 12.107 1.000 9.576 181 VAL A CA 1
ATOM 3243 C C . VAL A 1 201 ? 22.464 -2.066 11.214 1.000 9.022 181 VAL A C 1
ATOM 3244 O O . VAL A 1 201 ? 22.219 -3.266 11.362 1.000 11.134 181 VAL A O 1
ATOM 3257 N N . GLY A 1 202 ? 23.222 -1.623 10.216 1.000 8.365 182 GLY A N 1
ATOM 3258 C CA . GLY A 1 202 ? 23.843 -2.511 9.261 1.000 9.632 182 GLY A CA 1
ATOM 3259 C C . GLY A 1 202 ? 23.026 -2.717 7.998 1.000 8.891 182 GLY A C 1
ATOM 3260 O O . GLY A 1 202 ? 23.053 -3.814 7.440 1.000 11.688 182 GLY A O 1
ATOM 3264 N N . VAL A 1 203 ? 22.364 -1.684 7.503 1.000 8.386 183 VAL A N 1
ATOM 3265 C CA . VAL A 1 203 ? 21.550 -1.763 6.281 1.000 8.798 183 VAL A CA 1
ATOM 3266 C C . VAL A 1 203 ? 21.932 -0.622 5.348 1.000 7.839 183 VAL A C 1
ATOM 3267 O O . VAL A 1 203 ? 22.444 0.379 5.774 1.000 9.970 183 VAL A O 1
ATOM 3280 N N . VAL A 1 204 ? 21.614 -0.792 4.068 1.000 7.419 184 VAL A N 1
ATOM 3281 C CA . VAL A 1 204 ? 21.575 0.320 3.125 1.000 7.388 184 VAL A CA 1
ATOM 3282 C C . VAL A 1 204 ? 20.235 1.007 3.215 1.000 7.730 184 VAL A C 1
ATOM 3283 O O . VAL A 1 204 ? 19.288 0.532 3.837 1.000 7.685 184 VAL A O 1
ATOM 3296 N N . ASP A 1 205 ? 20.126 2.190 2.561 1.000 7.045 185 ASP A N 1
ATOM 3297 C CA . ASP A 1 205 ? 18.877 2.926 2.589 1.000 7.299 185 ASP A CA 1
ATOM 3298 C C . ASP A 1 205 ? 17.748 2.174 1.845 1.000 7.039 185 ASP A C 1
ATOM 3299 O O . ASP A 1 205 ? 17.906 1.790 0.687 1.000 7.663 185 ASP A O 1
ATOM 3308 N N . SER A 1 206 ? 16.583 2.050 2.486 1.000 7.010 186 SER A N 1
ATOM 3309 C CA . SER A 1 206 ? 15.471 1.318 1.900 1.000 7.383 186 SER A CA 1
ATOM 3310 C C . SER A 1 206 ? 14.917 2.029 0.662 1.000 6.996 186 SER A C 1
ATOM 3311 O O . SER A 1 206 ? 14.632 1.376 -0.343 1.000 6.981 186 SER A O 1
ATOM 3319 N N . GLY A 1 207 ? 14.757 3.352 0.741 1.000 7.212 187 GLY A N 1
ATOM 3320 C CA . GLY A 1 207 ? 14.267 4.073 -0.446 1.000 7.296 187 GLY A CA 1
ATOM 3321 C C . GLY A 1 207 ? 15.209 3.914 -1.631 1.000 7.034 187 GLY A C 1
ATOM 3322 O O . GLY A 1 207 ? 14.757 3.689 -2.773 1.000 7.307 187 GLY A O 1
ATOM 3326 N N . GLY A 1 208 ? 16.485 4.065 -1.381 1.000 7.229 188 GLY A N 1
ATOM 3327 C CA . GLY A 1 208 ? 17.470 3.835 -2.437 1.000 7.038 188 GLY A CA 1
ATOM 3328 C C . GLY A 1 208 ? 17.441 2.432 -3.013 1.000 7.847 188 GLY A C 1
ATOM 3329 O O . GLY A 1 208 ? 17.605 2.272 -4.234 1.000 7.884 188 GLY A O 1
ATOM 3333 N N . LYS A 1 209 ? 17.242 1.419 -2.158 1.000 6.886 189 LYS A N 1
ATOM 3334 C CA . LYS A 1 209 ? 17.126 0.064 -2.635 1.000 7.039 189 LYS A CA 1
ATOM 3335 C C . LYS A 1 209 ? 15.905 -0.098 -3.536 1.000 7.165 189 LYS A C 1
ATOM 3336 O O . LYS A 1 209 ? 15.976 -0.745 -4.595 1.000 7.586 189 LYS A O 1
ATOM 3355 N N . GLY A 1 210 ? 14.775 0.468 -3.144 1.000 7.247 190 GLY A N 1
ATOM 3356 C CA . GLY A 1 210 ? 13.593 0.421 -3.993 1.000 6.913 190 GLY A CA 1
ATOM 3357 C C . GLY A 1 210 ? 13.843 1.080 -5.361 1.000 6.967 190 GLY A C 1
ATOM 3358 O O . GLY A 1 210 ? 13.400 0.551 -6.387 1.000 7.157 190 GLY A O 1
ATOM 3362 N N . LEU A 1 211 ? 14.542 2.210 -5.354 1.000 7.515 191 LEU A N 1
ATOM 3363 C CA . LEU A 1 211 ? 14.835 2.871 -6.629 1.000 7.444 191 LEU A CA 1
ATOM 3364 C C . LEU A 1 211 ? 15.725 1.986 -7.505 1.000 7.161 191 LEU A C 1
ATOM 3365 O O . LEU A 1 211 ? 15.480 1.891 -8.725 1.000 7.624 191 LEU A O 1
ATOM 3381 N N A LEU A 1 212 ? 16.675 1.327 -6.900 0.470 7.794 192 LEU A N 1
ATOM 3382 N N B LEU A 1 212 ? 16.738 1.355 -6.922 0.530 7.632 192 LEU A N 1
ATOM 3383 C CA A LEU A 1 212 ? 17.543 0.495 -7.697 0.470 8.502 192 LEU A CA 1
ATOM 3384 C CA B LEU A 1 212 ? 17.550 0.414 -7.687 0.530 7.933 192 LEU A CA 1
ATOM 3385 C C A LEU A 1 212 ? 16.776 -0.719 -8.259 0.470 8.720 192 LEU A C 1
ATOM 3386 C C B LEU A 1 212 ? 16.697 -0.684 -8.300 0.530 8.401 192 LEU A C 1
ATOM 3387 O O A LEU A 1 212 ? 17.070 -1.171 -9.389 0.470 9.873 192 LEU A O 1
ATOM 3388 O O B LEU A 1 212 ? 16.922 -1.057 -9.469 0.530 7.925 192 LEU A O 1
ATOM 3419 N N . CYS A 1 213 ? 15.730 -1.192 -7.569 1.000 7.417 193 CYS A N 1
ATOM 3420 C CA . CYS A 1 213 ? 14.897 -2.243 -8.106 1.000 8.107 193 CYS A CA 1
ATOM 3421 C C . CYS A 1 213 ? 14.158 -1.752 -9.378 1.000 7.533 193 CYS A C 1
ATOM 3422 O O . CYS A 1 213 ? 14.046 -2.463 -10.357 1.000 8.299 193 CYS A O 1
ATOM 3430 N N . VAL A 1 214 ? 13.681 -0.507 -9.331 1.000 6.955 194 VAL A N 1
ATOM 3431 C CA . VAL A 1 214 ? 13.027 0.068 -10.531 1.000 7.108 194 VAL A CA 1
ATOM 3432 C C . VAL A 1 214 ? 14.046 0.133 -11.666 1.000 7.243 194 VAL A C 1
ATOM 3433 O O . VAL A 1 214 ? 13.728 -0.249 -12.813 1.000 7.771 194 VAL A O 1
ATOM 3446 N N . TYR A 1 215 ? 15.213 0.674 -11.409 1.000 7.787 195 TYR A N 1
ATOM 3447 C CA . TYR A 1 215 ? 16.210 0.794 -12.463 1.000 7.283 195 TYR A CA 1
ATOM 3448 C C . TYR A 1 215 ? 16.610 -0.535 -13.065 1.000 8.055 195 TYR A C 1
ATOM 3449 O O . TYR A 1 215 ? 16.822 -0.616 -14.292 1.000 7.998 195 TYR A O 1
ATOM 3467 N N A GLU A 1 216 ? 16.757 -1.576 -12.242 0.620 7.465 196 GLU A N 1
ATOM 3468 N N B GLU A 1 216 ? 16.685 -1.603 -12.264 0.380 8.733 196 GLU A N 1
ATOM 3469 C CA A GLU A 1 216 ? 17.059 -2.885 -12.783 0.620 7.907 196 GLU A CA 1
ATOM 3470 C CA B GLU A 1 216 ? 17.036 -2.916 -12.784 0.380 9.477 196 GLU A CA 1
ATOM 3471 C C A GLU A 1 216 ? 15.949 -3.333 -13.741 0.620 7.373 196 GLU A C 1
ATOM 3472 C C B GLU A 1 216 ? 15.937 -3.477 -13.686 0.380 9.925 196 GLU A C 1
ATOM 3473 O O A GLU A 1 216 ? 16.255 -3.916 -14.779 0.620 7.539 196 GLU A O 1
ATOM 3474 O O B GLU A 1 216 ? 16.223 -4.279 -14.586 0.380 11.221 196 GLU A O 1
ATOM 3497 N N . GLY A 1 217 ? 14.692 -3.096 -13.413 1.000 8.317 197 GLY A N 1
ATOM 3498 C CA . GLY A 1 217 ? 13.642 -3.460 -14.347 1.000 8.414 197 GLY A CA 1
ATOM 3499 C C . GLY A 1 217 ? 13.683 -2.629 -15.633 1.000 7.681 197 GLY A C 1
ATOM 3500 O O . GLY A 1 217 ? 13.377 -3.119 -16.696 1.000 8.403 197 GLY A O 1
ATOM 3504 N N . PHE A 1 218 ? 14.052 -1.343 -15.534 1.000 7.655 198 PHE A N 1
ATOM 3505 C CA . PHE A 1 218 ? 14.254 -0.548 -16.716 1.000 7.515 198 PHE A CA 1
ATOM 3506 C C . PHE A 1 218 ? 15.240 -1.213 -17.687 1.000 7.317 198 PHE A C 1
ATOM 3507 O O . PHE A 1 218 ? 15.027 -1.293 -18.882 1.000 8.119 198 PHE A O 1
ATOM 3524 N N . LEU A 1 219 ? 16.338 -1.748 -17.118 1.000 8.173 199 LEU A N 1
ATOM 3525 C CA . LEU A 1 219 ? 17.341 -2.392 -17.974 1.000 8.105 199 LEU A CA 1
ATOM 3526 C C . LEU A 1 219 ? 16.769 -3.645 -18.598 1.000 8.057 199 LEU A C 1
ATOM 3527 O O . LEU A 1 219 ? 17.025 -3.919 -19.768 1.000 8.437 199 LEU A O 1
ATOM 3543 N N . LYS A 1 220 ? 16.025 -4.459 -17.838 1.000 7.974 200 LYS A N 1
ATOM 3544 C CA . LYS A 1 220 ? 15.447 -5.630 -18.442 1.000 9.052 200 LYS A CA 1
ATOM 3545 C C . LYS A 1 220 ? 14.606 -5.285 -19.663 1.000 8.262 200 LYS A C 1
ATOM 3546 O O . LYS A 1 220 ? 14.687 -5.929 -20.683 1.000 9.612 200 LYS A O 1
ATOM 3565 N N . ALA A 1 221 ? 13.782 -4.253 -19.520 1.000 7.929 201 ALA A N 1
ATOM 3566 C CA . ALA A 1 221 ? 12.939 -3.839 -20.625 1.000 8.035 201 ALA A CA 1
ATOM 3567 C C . ALA A 1 221 ? 13.755 -3.362 -21.826 1.000 8.023 201 ALA A C 1
ATOM 3568 O O . ALA A 1 221 ? 13.395 -3.646 -22.963 1.000 8.677 201 ALA A O 1
ATOM 3575 N N . LEU A 1 222 ? 14.816 -2.597 -21.586 1.000 7.808 202 LEU A N 1
ATOM 3576 C CA . LEU A 1 222 ? 15.660 -2.154 -22.685 1.000 8.332 202 LEU A CA 1
ATOM 3577 C C . LEU A 1 222 ? 16.249 -3.338 -23.486 1.000 8.739 202 LEU A C 1
ATOM 3578 O O . LEU A 1 222 ? 16.465 -3.198 -24.672 1.000 10.089 202 LEU A O 1
ATOM 3594 N N . LYS A 1 223 ? 16.534 -4.437 -22.768 1.000 8.795 203 LYS A N 1
ATOM 3595 C CA . LYS A 1 223 ? 17.024 -5.658 -23.398 1.000 10.197 203 LYS A CA 1
ATOM 3596 C C . LYS A 1 223 ? 15.911 -6.474 -24.023 1.000 10.418 203 LYS A C 1
ATOM 3597 O O . LYS A 1 223 ? 16.215 -7.527 -24.594 1.000 13.208 203 LYS A O 1
ATOM 3616 N N . GLY A 1 224 ? 14.647 -6.018 -23.980 1.000 10.327 204 GLY A N 1
ATOM 3617 C CA . GLY A 1 224 ? 13.541 -6.811 -24.530 1.000 11.347 204 GLY A CA 1
ATOM 3618 C C . GLY A 1 224 ? 13.180 -8.024 -23.701 1.000 11.209 204 GLY A C 1
ATOM 3619 O O . GLY A 1 224 ? 12.616 -8.967 -24.241 1.000 15.353 204 GLY A O 1
ATOM 3623 N N . GLU A 1 225 ? 13.469 -7.971 -22.421 1.000 10.523 205 GLU A N 1
ATOM 3624 C CA . GLU A 1 225 ? 13.240 -9.066 -21.519 1.000 11.413 205 GLU A CA 1
ATOM 3625 C C . GLU A 1 225 ? 12.148 -8.737 -20.499 1.000 11.938 205 GLU A C 1
ATOM 3626 O O . GLU A 1 225 ? 11.765 -7.567 -20.311 1.000 12.460 205 GLU A O 1
ATOM 3638 N N . LYS A 1 226 ? 11.705 -9.762 -19.789 1.000 15.541 206 LYS A N 1
ATOM 3639 C CA . LYS A 1 226 ? 10.676 -9.604 -18.769 1.000 16.582 206 LYS A CA 1
ATOM 3640 C C . LYS A 1 226 ? 11.222 -10.044 -17.430 1.000 16.557 206 LYS A C 1
ATOM 3641 O O . LYS A 1 226 ? 12.053 -10.981 -17.304 1.000 23.399 206 LYS A O 1
ATOM 3660 N N . VAL A 1 227 ? 10.797 -9.349 -16.363 1.000 15.298 207 VAL A N 1
ATOM 3661 C CA . VAL A 1 227 ? 11.073 -9.744 -15.025 1.000 15.886 207 VAL A CA 1
ATOM 3662 C C . VAL A 1 227 ? 10.244 -10.973 -14.704 1.000 20.445 207 VAL A C 1
ATOM 3663 O O . VAL A 1 227 ? 8.986 -10.966 -14.891 1.000 27.609 207 VAL A O 1
#

Sequence (222 aa):
HHHHHSSGLVPRGSHMISSKINGKLFADMIIQGAQNLSSNNADLVDSLNVYPVVPDGDTGTNMNLTMTSSGREEVENNNLSKNIGELGKTFSSKGLLMGGAARGNSGVILSQLFRGFCKNIESSESSEINSKLLLAEESFQQAGVEETAYKAVMKPVEGTILTVAKKDAAQQAAIIEEKANNTEDCIELMEYIIVKKANNESLENTPNLLAVLKKEVGVVDSGGKGLLLCVYEEGFLKALKGEKV

Secondary structure (DSSP, 8-state):
--PPP---PPP--SS--S-B-HHHHHHHHHHHHHHHHHTHHHHHHH--SS---S-HHHHHHHHHHHHHHHHHTS--S-HHHHHHHHHHHHHTS--HHHHHHHHHHHHHHHHHTTT-SSB-HHHHHHHHHHHHHHHHHHSSS--SSSHHHHHHHHHHHHHHHHTT---HHHHHHHHHHHHHHHHHHGGGTSHHHHHHT---HHHHHHHHHHHHHHHHHTT---